Protein AF-0000000082408557 (afdb_homodimer)

Radius of gyration: 20.89 Å; Cα contacts (8 Å, |Δi|>4): 807; chains: 2; bounding box: 78×56×45 Å

Structure (mmCIF, N/CA/C/O backbone):
data_AF-0000000082408557-model_v1
#
loop_
_entity.id
_entity.type
_entity.pdbx_description
1 polymer 'Acyl-coenzyme A thioesterase THEM4'
#
loop_
_atom_site.group_PDB
_atom_site.id
_atom_site.type_symbol
_atom_site.label_atom_id
_atom_site.label_alt_id
_atom_site.label_comp_id
_atom_site.label_asym_id
_atom_site.label_entity_id
_atom_site.label_seq_id
_atom_site.pdbx_PDB_ins_code
_atom_site.Cartn_x
_atom_site.Cartn_y
_atom_site.Cartn_z
_atom_site.occupancy
_atom_site.B_iso_or_equiv
_atom_site.auth_seq_id
_atom_site.auth_comp_id
_atom_site.auth_asym_id
_atom_site.auth_atom_id
_atom_site.pdbx_PDB_model_num
ATOM 1 N N . MET A 1 1 ? -40.969 0.519 6.363 1 20.75 1 MET A N 1
ATOM 2 C CA . MET A 1 1 ? -39.719 1.273 6.543 1 20.75 1 MET A CA 1
ATOM 3 C C . MET A 1 1 ? -38.906 0.692 7.684 1 20.75 1 MET A C 1
ATOM 5 O O . MET A 1 1 ? -39.281 0.808 8.852 1 20.75 1 MET A O 1
ATOM 9 N N . LYS A 1 2 ? -38.312 -0.435 7.445 1 27.84 2 LYS A N 1
ATOM 10 C CA . LYS A 1 2 ? -37.656 -1.112 8.562 1 27.84 2 LYS A CA 1
ATOM 11 C C . LYS A 1 2 ? -36.656 -0.183 9.266 1 27.84 2 LYS A C 1
ATOM 13 O O . LYS A 1 2 ? -35.781 0.386 8.633 1 27.84 2 LYS A O 1
ATOM 18 N N . ARG A 1 3 ? -36.969 0.385 10.445 1 27.84 3 ARG A N 1
ATOM 19 C CA . ARG A 1 3 ? -36.156 1.243 11.281 1 27.84 3 ARG A CA 1
ATOM 20 C C . ARG A 1 3 ? -34.812 0.584 11.57 1 27.84 3 ARG A C 1
ATOM 22 O O . ARG A 1 3 ? -34.75 -0.577 11.984 1 27.84 3 ARG A O 1
ATOM 29 N N . ILE A 1 4 ? -33.75 0.963 10.812 1 31.61 4 ILE A N 1
ATOM 30 C CA . ILE A 1 4 ? -32.375 0.605 11.188 1 31.61 4 ILE A CA 1
ATOM 31 C C . ILE A 1 4 ? -32.188 0.798 12.688 1 31.61 4 ILE A C 1
ATOM 33 O O . ILE A 1 4 ? -32.469 1.874 13.227 1 31.61 4 ILE A O 1
ATOM 37 N N . PRO A 1 5 ? -32.219 -0.28 13.438 1 32.19 5 PRO A N 1
ATOM 38 C CA . PRO A 1 5 ? -32.156 -0.049 14.883 1 32.19 5 PRO A CA 1
ATOM 39 C C . PRO A 1 5 ? -31.109 0.976 15.281 1 32.19 5 PRO A C 1
ATOM 41 O O . PRO A 1 5 ? -30.062 1.089 14.617 1 32.19 5 PRO A O 1
ATOM 44 N N . ASP A 1 6 ? -31.344 2.053 16 1 33.75 6 ASP A N 1
ATOM 45 C CA . ASP A 1 6 ? -30.625 3.131 16.672 1 33.75 6 ASP A CA 1
ATOM 46 C C . ASP A 1 6 ? -29.312 2.629 17.25 1 33.75 6 ASP A C 1
ATOM 48 O O . ASP A 1 6 ? -28.344 3.395 17.391 1 33.75 6 ASP A O 1
ATOM 52 N N . GLU A 1 7 ? -29.188 1.371 17.797 1 32.62 7 GLU A N 1
ATOM 53 C CA . GLU A 1 7 ? -28.141 0.888 18.703 1 32.62 7 GLU A CA 1
ATOM 54 C C . GLU A 1 7 ? -26.859 0.568 17.938 1 32.62 7 GLU A C 1
ATOM 56 O O . GLU A 1 7 ? -25.812 0.323 18.547 1 32.62 7 GLU A O 1
ATOM 61 N N . VAL A 1 8 ? -26.828 0.125 16.844 1 32.78 8 VAL A N 1
ATOM 62 C CA . VAL A 1 8 ? -25.609 -0.073 16.078 1 32.78 8 VAL A CA 1
ATOM 63 C C . VAL A 1 8 ? -24.906 1.266 15.867 1 32.78 8 VAL A C 1
ATOM 65 O O . VAL A 1 8 ? -23.891 1.341 15.172 1 32.78 8 VAL A O 1
ATOM 68 N N . SER A 1 9 ? -25.438 2.436 16.016 1 36.81 9 SER A N 1
ATOM 69 C CA . SER A 1 9 ? -25.047 3.84 16.078 1 36.81 9 SER A CA 1
ATOM 70 C C . SER A 1 9 ? -24.016 4.074 17.172 1 36.81 9 SER A C 1
ATOM 72 O O . SER A 1 9 ? -24.016 5.121 17.828 1 36.81 9 SER A O 1
ATOM 74 N N . GLY A 1 10 ? -23.406 3.076 17.812 1 37.94 10 GLY A N 1
ATOM 75 C CA . GLY A 1 10 ? -22.594 3.066 19.016 1 37.94 10 GLY A CA 1
ATOM 76 C C . GLY A 1 10 ? -21.484 4.105 18.984 1 37.94 10 GLY A C 1
ATOM 77 O O . GLY A 1 10 ? -21.344 4.848 18.016 1 37.94 10 GLY A O 1
ATOM 78 N N . SER A 1 11 ? -20.391 3.949 20.141 1 45.91 11 SER A N 1
ATOM 79 C CA . SER A 1 11 ? -19.281 4.672 20.734 1 45.91 11 SER A CA 1
ATOM 80 C C . SER A 1 11 ? -18.266 5.094 19.672 1 45.91 11 SER A C 1
ATOM 82 O O . SER A 1 11 ? -17.391 5.914 19.938 1 45.91 11 SER A O 1
ATOM 84 N N . ALA A 1 12 ? -18.344 4.477 18.562 1 55.53 12 ALA A N 1
ATOM 85 C CA . ALA A 1 12 ? -17.344 4.828 17.547 1 55.53 12 ALA A CA 1
ATOM 86 C C . ALA A 1 12 ? -17.625 6.215 16.969 1 55.53 12 ALA A C 1
ATOM 88 O O . ALA A 1 12 ? -16.688 6.91 16.547 1 55.53 12 ALA A O 1
ATOM 89 N N . GLY A 1 13 ? -18.922 6.598 17.094 1 69.06 13 GLY A N 1
ATOM 90 C CA . GLY A 1 13 ? -19.312 7.875 16.531 1 69.06 13 GLY A CA 1
ATOM 91 C C . GLY A 1 13 ? -18.531 9.047 17.094 1 69.06 13 GLY A C 1
ATOM 92 O O . GLY A 1 13 ? -17.859 9.766 16.359 1 69.06 13 GLY A O 1
ATOM 93 N N . PRO A 1 14 ? -18.516 9.031 18.391 1 74.38 14 PRO A N 1
ATOM 94 C CA . PRO A 1 14 ? -17.766 10.148 18.969 1 74.38 14 PRO A CA 1
ATOM 95 C C . PRO A 1 14 ? -16.266 10.047 18.734 1 74.38 14 PRO A C 1
ATOM 97 O O . PRO A 1 14 ? -15.602 11.062 18.516 1 74.38 14 PRO A O 1
ATOM 100 N N . ALA A 1 15 ? -15.812 8.766 18.75 1 76.56 15 ALA A N 1
ATOM 101 C CA . ALA A 1 15 ? -14.375 8.578 18.516 1 76.56 15 ALA A CA 1
ATOM 102 C C . ALA A 1 15 ? -13.984 8.984 17.109 1 76.56 15 ALA A C 1
ATOM 104 O O . ALA A 1 15 ? -12.969 9.648 16.906 1 76.56 15 ALA A O 1
ATOM 105 N N . ILE A 1 16 ? -14.805 8.617 16.25 1 78.69 16 ILE A N 1
ATOM 106 C CA . ILE A 1 16 ? -14.539 8.938 14.859 1 78.69 16 ILE A CA 1
ATOM 107 C C . ILE A 1 16 ? -14.664 10.445 14.641 1 78.69 16 ILE A C 1
ATOM 109 O O . ILE A 1 16 ? -13.844 11.047 13.945 1 78.69 16 ILE A O 1
ATOM 113 N N . GLU A 1 17 ? -15.641 10.953 15.273 1 79.62 17 GLU A N 1
ATOM 114 C CA . GLU A 1 17 ? -15.852 12.391 15.148 1 79.62 17 GLU A CA 1
ATOM 115 C C . GLU A 1 17 ? -14.68 13.172 15.719 1 79.62 17 GLU A C 1
ATOM 117 O O . GLU A 1 17 ? -14.188 14.117 15.094 1 79.62 17 GLU A O 1
ATOM 122 N N . ASN A 1 18 ? -14.273 12.766 16.891 1 81.25 18 ASN A N 1
ATOM 123 C CA . ASN A 1 18 ? -13.141 13.438 17.516 1 81.25 18 ASN A CA 1
ATOM 124 C C . ASN A 1 18 ? -11.875 13.289 16.688 1 81.25 18 ASN A C 1
ATOM 126 O O . ASN A 1 18 ? -11.102 14.234 16.531 1 81.25 18 ASN A O 1
ATOM 130 N N . TRP A 1 19 ? -11.688 12.164 16.25 1 84.06 19 TRP A N 1
ATOM 131 C CA . TRP A 1 19 ? -10.547 11.898 15.375 1 84.06 19 TRP A CA 1
ATOM 132 C C . TRP A 1 19 ? -10.586 12.789 14.133 1 84.06 19 TRP A C 1
ATOM 134 O O . TRP A 1 19 ? -9.594 13.438 13.805 1 84.06 19 TRP A O 1
ATOM 144 N N . ALA A 1 20 ? -11.641 12.891 13.523 1 78.25 20 ALA A N 1
ATOM 145 C CA . ALA A 1 20 ? -11.805 13.672 12.297 1 78.25 20 ALA A CA 1
ATOM 146 C C . ALA A 1 20 ? -11.547 15.148 12.562 1 78.25 20 ALA A C 1
ATOM 148 O O . ALA A 1 20 ? -10.93 15.836 11.734 1 78.25 20 ALA A O 1
ATOM 149 N N . ARG A 1 21 ? -11.906 15.609 13.656 1 78.31 21 ARG A N 1
ATOM 150 C CA . ARG A 1 21 ? -11.789 17.031 13.984 1 78.31 21 ARG A CA 1
ATOM 151 C C . ARG A 1 21 ? -10.352 17.391 14.336 1 78.31 21 ARG A C 1
ATOM 153 O O . ARG A 1 21 ? -9.977 18.562 14.305 1 78.31 21 ARG A O 1
ATOM 160 N N . SER A 1 22 ? -9.609 16.359 14.688 1 78.31 22 SER A N 1
ATOM 161 C CA . SER A 1 22 ? -8.234 16.609 15.109 1 78.31 22 SER A CA 1
ATOM 162 C C . SER A 1 22 ? -7.398 17.188 13.969 1 78.31 22 SER A C 1
ATOM 164 O O . SER A 1 22 ? -6.352 17.797 14.195 1 78.31 22 SER A O 1
ATOM 166 N N . PHE A 1 23 ? -7.836 17.047 12.797 1 75 23 PHE A N 1
ATOM 167 C CA . PHE A 1 23 ? -7.062 17.484 11.641 1 75 23 PHE A CA 1
ATOM 168 C C . PHE A 1 23 ? -7.133 19 11.5 1 75 23 PHE A C 1
ATOM 170 O O . PHE A 1 23 ? -6.312 19.609 10.805 1 75 23 PHE A O 1
ATOM 177 N N . TRP A 1 24 ? -7.977 19.688 12.086 1 73.38 24 TRP A N 1
ATOM 178 C CA . TRP A 1 24 ? -8.156 21.141 11.992 1 73.38 24 TRP A CA 1
ATOM 179 C C . TRP A 1 24 ? -7.297 21.859 13.023 1 73.38 24 TRP A C 1
ATOM 181 O O . TRP A 1 24 ? -7.008 23.047 12.883 1 73.38 24 TRP A O 1
ATOM 191 N N . SER A 1 25 ? -6.887 21.172 13.969 1 64.88 25 SER A N 1
ATOM 192 C CA . SER A 1 25 ? -6.434 21.906 15.141 1 64.88 25 SER A CA 1
ATOM 193 C C . SER A 1 25 ? -4.914 21.906 15.242 1 64.88 25 SER A C 1
ATOM 195 O O . SER A 1 25 ? -4.355 22.203 16.297 1 64.88 25 SER A O 1
ATOM 197 N N . THR A 1 26 ? -4.203 21.672 14.109 1 63.31 26 THR A N 1
ATOM 198 C CA . THR A 1 26 ? -2.783 21.594 14.445 1 63.31 26 THR A CA 1
ATOM 199 C C . THR A 1 26 ? -2.129 22.969 14.359 1 63.31 26 THR A C 1
ATOM 201 O O . THR A 1 26 ? -1.944 23.516 13.266 1 63.31 26 THR A O 1
ATOM 204 N N . THR A 1 27 ? -2.25 23.859 15.312 1 65.38 27 THR A N 1
ATOM 205 C CA . THR A 1 27 ? -1.65 25.188 15.383 1 65.38 27 THR A CA 1
ATOM 206 C C . THR A 1 27 ? -0.314 25.141 16.125 1 65.38 27 THR A C 1
ATOM 208 O O . THR A 1 27 ? 0.189 26.172 16.578 1 65.38 27 THR A O 1
ATOM 211 N N . SER A 1 28 ? 0.302 24.031 16.016 1 66.38 28 SER A N 1
ATOM 212 C CA . SER A 1 28 ? 1.534 23.984 16.797 1 66.38 28 SER A CA 1
ATOM 213 C C . SER A 1 28 ? 2.688 24.656 16.047 1 66.38 28 SER A C 1
ATOM 215 O O . SER A 1 28 ? 2.754 24.594 14.828 1 66.38 28 SER A O 1
ATOM 217 N N . GLU A 1 29 ? 3.555 25.391 16.734 1 78 29 GLU A N 1
ATOM 218 C CA . GLU A 1 29 ? 4.785 25.969 16.203 1 78 29 GLU A CA 1
ATOM 219 C C . GLU A 1 29 ? 5.797 24.891 15.836 1 78 29 GLU A C 1
ATOM 221 O O . GLU A 1 29 ? 6.707 25.141 15.039 1 78 29 GLU A O 1
ATOM 226 N N . SER A 1 30 ? 5.637 23.781 16.359 1 86.38 30 SER A N 1
ATOM 227 C CA . SER A 1 30 ? 6.543 22.672 16.062 1 86.38 30 SER A CA 1
ATOM 228 C C . SER A 1 30 ? 6.312 22.141 14.648 1 86.38 30 SER A C 1
ATOM 230 O O . SER A 1 30 ? 5.168 22.016 14.211 1 86.38 30 SER A O 1
ATOM 232 N N . PRO A 1 31 ? 7.441 21.953 13.977 1 92.38 31 PRO A N 1
ATOM 233 C CA . PRO A 1 31 ? 7.258 21.328 12.664 1 92.38 31 PRO A CA 1
ATOM 234 C C . PRO A 1 31 ? 6.746 19.891 12.75 1 92.38 31 PRO A C 1
ATOM 236 O O . PRO A 1 31 ? 6.258 19.344 11.758 1 92.38 31 PRO A O 1
ATOM 239 N N . ASP A 1 32 ? 6.879 19.312 13.922 1 94.62 32 ASP A N 1
ATOM 240 C CA . ASP A 1 32 ? 6.441 17.938 14.102 1 94.62 32 ASP A CA 1
ATOM 241 C C . ASP A 1 32 ? 4.918 17.828 14.055 1 94.62 32 ASP A C 1
ATOM 243 O O . ASP A 1 32 ? 4.219 18.594 14.727 1 94.62 32 ASP A O 1
ATOM 247 N N . LEU A 1 33 ? 4.5 16.938 13.273 1 95.12 33 LEU A N 1
ATOM 248 C CA . LEU A 1 33 ? 3.062 16.703 13.18 1 95.12 33 LEU A CA 1
ATOM 249 C C . LEU A 1 33 ? 2.658 15.484 14 1 95.12 33 LEU A C 1
ATOM 251 O O . LEU A 1 33 ? 3.404 14.508 14.078 1 95.12 33 LEU A O 1
ATOM 255 N N . PRO A 1 34 ? 1.51 15.492 14.609 1 93.75 34 PRO A N 1
ATOM 256 C CA . PRO A 1 34 ? 1.074 14.344 15.414 1 93.75 34 PRO A CA 1
ATOM 257 C C . PRO A 1 34 ? 0.66 13.148 14.555 1 93.75 34 PRO A C 1
ATOM 259 O O . PRO A 1 34 ? 0.261 13.32 13.398 1 93.75 34 PRO A O 1
ATOM 262 N N . PRO A 1 35 ? 0.749 11.914 15.18 1 95.75 35 PRO A N 1
ATOM 263 C CA . PRO A 1 35 ? 0.219 10.766 14.453 1 95.75 35 PRO A CA 1
ATOM 264 C C . PRO A 1 35 ? -1.284 10.867 14.195 1 95.75 35 PRO A C 1
ATOM 266 O O . PRO A 1 35 ? -1.991 11.562 14.93 1 95.75 35 PRO A O 1
ATOM 269 N N . HIS A 1 36 ? -1.727 10.188 13.133 1 94.62 36 HIS A N 1
ATOM 270 C CA . HIS A 1 36 ? -3.15 10.188 12.812 1 94.62 36 HIS A CA 1
ATOM 271 C C . HIS A 1 36 ? -3.957 9.516 13.922 1 94.62 36 HIS A C 1
ATOM 273 O O . HIS A 1 36 ? -5.078 9.93 14.219 1 94.62 36 HIS A O 1
ATOM 279 N N . HIS A 1 37 ? -3.502 8.469 14.406 1 91.75 37 HIS A N 1
ATOM 280 C CA . HIS A 1 37 ? -4.062 7.621 15.445 1 91.75 37 HIS A CA 1
ATOM 281 C C . HIS A 1 37 ? -2.967 6.832 16.156 1 91.75 37 HIS A C 1
ATOM 283 O O . HIS A 1 37 ? -1.961 6.465 15.547 1 91.75 37 HIS A O 1
ATOM 289 N N . PRO A 1 38 ? -3.152 6.598 17.484 1 94.06 38 PRO A N 1
ATOM 290 C CA . PRO A 1 38 ? -2.104 5.859 18.188 1 94.06 38 PRO A CA 1
ATOM 291 C C . PRO A 1 38 ? -1.841 4.484 17.594 1 94.06 38 PRO A C 1
ATOM 293 O O . PRO A 1 38 ? -0.719 3.977 17.656 1 94.06 38 PRO A O 1
ATOM 296 N N . ASP A 1 39 ? -2.84 3.936 16.969 1 96.12 39 ASP A N 1
ATOM 297 C CA . ASP A 1 39 ? -2.711 2.574 16.453 1 96.12 39 ASP A CA 1
ATOM 298 C C . ASP A 1 39 ? -2.633 2.562 14.93 1 96.12 39 ASP A C 1
ATOM 300 O O . ASP A 1 39 ? -2.779 1.512 14.297 1 96.12 39 ASP A O 1
ATOM 304 N N . CYS A 1 40 ? -2.398 3.686 14.359 1 97.62 40 CYS A N 1
ATOM 305 C CA . CYS A 1 40 ? -2.318 3.777 12.906 1 97.62 40 CYS A CA 1
ATOM 306 C C . CYS A 1 40 ? -1.197 2.898 12.367 1 97.62 40 CYS A C 1
ATOM 308 O O . CYS A 1 40 ? -0.084 2.91 12.891 1 97.62 40 CYS A O 1
ATOM 310 N N . LEU A 1 41 ? -1.462 2.193 11.32 1 98.62 41 LEU A N 1
ATOM 311 C CA . LEU A 1 41 ? -0.489 1.314 10.688 1 98.62 41 LEU A CA 1
ATOM 312 C C . LEU A 1 41 ? 0.714 2.107 10.188 1 98.62 41 LEU A C 1
ATOM 314 O O . LEU A 1 41 ? 1.851 1.635 10.266 1 98.62 41 LEU A O 1
ATOM 318 N N . GLY A 1 42 ? 0.523 3.246 9.641 1 98.69 42 GLY A N 1
ATOM 319 C CA . GLY A 1 42 ? 1.588 4.047 9.055 1 98.69 42 GLY A CA 1
ATOM 320 C C . GLY A 1 42 ? 2.416 4.781 10.094 1 98.69 42 GLY A C 1
ATOM 321 O O . GLY A 1 42 ? 3.646 4.727 10.07 1 98.69 42 GLY A O 1
ATOM 322 N N . CYS A 1 43 ? 1.73 5.383 11.086 1 98.38 43 CYS A N 1
ATOM 323 C CA . CYS A 1 43 ? 2.451 6.344 11.914 1 98.38 43 CYS A CA 1
ATOM 324 C C . CYS A 1 43 ? 2.193 6.086 13.398 1 98.38 43 CYS A C 1
ATOM 326 O O . CYS A 1 43 ? 2.779 6.75 14.258 1 98.38 43 CYS A O 1
ATOM 328 N N . GLY A 1 44 ? 1.371 5.148 13.758 1 97.75 44 GLY A N 1
ATOM 329 C CA . GLY A 1 44 ? 0.967 4.98 15.141 1 97.75 44 GLY A CA 1
ATOM 330 C C . GLY A 1 44 ? 2.072 4.434 16.031 1 97.75 44 GLY A C 1
ATOM 331 O O . GLY A 1 44 ? 2.541 3.312 15.82 1 97.75 44 GLY A O 1
ATOM 332 N N . PRO A 1 45 ? 2.391 5.219 17.031 1 97.06 45 PRO A N 1
ATOM 333 C CA . PRO A 1 45 ? 3.477 4.762 17.906 1 97.06 45 PRO A CA 1
ATOM 334 C C . PRO A 1 45 ? 3.084 3.553 18.75 1 97.06 45 PRO A C 1
ATOM 336 O O . PRO A 1 45 ? 3.955 2.848 19.266 1 97.06 45 PRO A O 1
ATOM 339 N N . GLU A 1 46 ? 1.827 3.26 18.875 1 97 46 GLU A N 1
ATOM 340 C CA . GLU A 1 46 ? 1.376 2.156 19.719 1 97 46 GLU A CA 1
ATOM 341 C C . GLU A 1 46 ? 1.077 0.912 18.891 1 97 46 GLU A C 1
ATOM 343 O O . GLU A 1 46 ? 0.612 -0.098 19.422 1 97 46 GLU A O 1
ATOM 348 N N . ASN A 1 47 ? 1.266 0.958 17.609 1 97.81 47 ASN A N 1
ATOM 349 C CA . ASN A 1 47 ? 1.118 -0.198 16.719 1 97.81 47 ASN A CA 1
ATOM 350 C C . ASN A 1 47 ? 2.463 -0.859 16.438 1 97.81 47 ASN A C 1
ATOM 352 O O . ASN A 1 47 ? 3.219 -0.395 15.586 1 97.81 47 ASN A O 1
ATOM 356 N N . PRO A 1 48 ? 2.801 -1.891 17.094 1 97.19 48 PRO A N 1
ATOM 357 C CA . PRO A 1 48 ? 4.117 -2.504 16.891 1 97.19 48 PRO A CA 1
ATOM 358 C C . PRO A 1 48 ? 4.254 -3.174 15.523 1 97.19 48 PRO A C 1
ATOM 360 O O . PRO A 1 48 ? 5.359 -3.561 15.133 1 97.19 48 PRO A O 1
ATOM 363 N N . HIS A 1 49 ? 3.213 -3.244 14.797 1 96.94 49 HIS A N 1
ATOM 364 C CA . HIS A 1 49 ? 3.227 -3.91 13.5 1 96.94 49 HIS A CA 1
ATOM 365 C C . HIS A 1 49 ? 3.414 -2.904 12.367 1 96.94 49 HIS A C 1
ATOM 367 O O . HIS A 1 49 ? 3.57 -3.293 11.211 1 96.94 49 HIS A O 1
ATOM 373 N N . GLY A 1 50 ? 3.307 -1.619 12.719 1 98.06 50 GLY A N 1
ATOM 374 C CA . GLY A 1 50 ? 3.297 -0.578 11.703 1 98.06 50 GLY A CA 1
ATOM 375 C C . GLY A 1 50 ? 4.664 0.024 11.453 1 98.06 50 GLY A C 1
ATOM 376 O O . GLY A 1 50 ? 5.684 -0.657 11.594 1 98.06 50 GLY A O 1
ATOM 377 N N . HIS A 1 51 ? 4.664 1.22 10.938 1 98.62 51 HIS A N 1
ATOM 378 C CA . HIS A 1 51 ? 5.887 1.85 10.453 1 98.62 51 HIS A CA 1
ATOM 379 C C . HIS A 1 51 ? 6.355 2.945 11.406 1 98.62 51 HIS A C 1
ATOM 381 O O . HIS A 1 51 ? 7.504 3.387 11.336 1 98.62 51 HIS A O 1
ATOM 387 N N . ALA A 1 52 ? 5.477 3.43 12.281 1 98 52 ALA A N 1
ATOM 388 C CA . ALA A 1 52 ? 5.777 4.5 13.227 1 98 52 ALA A CA 1
ATOM 389 C C . ALA A 1 52 ? 6.414 5.695 12.523 1 98 52 ALA A C 1
ATOM 391 O O . ALA A 1 52 ? 7.414 6.242 12.992 1 98 52 ALA A O 1
ATOM 392 N N . LEU A 1 53 ? 5.871 6.055 11.398 1 98.44 53 LEU A N 1
ATOM 393 C CA . LEU A 1 53 ? 6.367 7.184 10.617 1 98.44 53 LEU A CA 1
ATOM 394 C C . LEU A 1 53 ? 6.305 8.477 11.43 1 98.44 53 LEU A C 1
ATOM 396 O O . LEU A 1 53 ? 5.293 8.766 12.07 1 98.44 53 LEU A O 1
ATOM 400 N N . SER A 1 54 ? 7.395 9.164 11.484 1 98.25 54 SER A N 1
ATOM 401 C CA . SER A 1 54 ? 7.461 10.508 12.039 1 98.25 54 SER A CA 1
ATOM 402 C C . SER A 1 54 ? 7.551 11.562 10.945 1 98.25 54 SER A C 1
ATOM 404 O O . SER A 1 54 ? 8.422 11.492 10.078 1 98.25 54 SER A O 1
ATOM 406 N N . VAL A 1 55 ? 6.66 12.539 11.039 1 98 55 VAL A N 1
ATOM 407 C CA . VAL A 1 55 ? 6.52 13.445 9.898 1 98 55 VAL A CA 1
ATOM 408 C C . VAL A 1 55 ? 6.633 14.891 10.375 1 98 55 VAL A C 1
ATOM 410 O O . VAL A 1 55 ? 6.121 15.242 11.445 1 98 55 VAL A O 1
ATOM 413 N N . GLN A 1 56 ? 7.301 15.664 9.555 1 97.69 56 GLN A N 1
ATOM 414 C CA . GLN A 1 56 ? 7.449 17.094 9.82 1 97.69 56 GLN A CA 1
ATOM 415 C C . GLN A 1 56 ? 6.93 17.922 8.648 1 97.69 56 GLN A C 1
ATOM 417 O O . GLN A 1 56 ? 6.949 17.469 7.5 1 97.69 56 GLN A O 1
ATOM 422 N N . ARG A 1 57 ? 6.52 19.094 9 1 96 57 ARG A N 1
ATOM 423 C CA . ARG A 1 57 ? 6.258 20.094 7.965 1 96 57 ARG A CA 1
ATOM 424 C C . ARG A 1 57 ? 7.559 20.578 7.332 1 96 57 ARG A C 1
ATOM 426 O O . ARG A 1 57 ? 8.578 20.703 8.016 1 96 57 ARG A O 1
ATOM 433 N N . ASP A 1 58 ? 7.473 20.75 6.07 1 92.25 58 ASP A N 1
ATOM 434 C CA . ASP A 1 58 ? 8.594 21.406 5.418 1 92.25 58 ASP A CA 1
ATOM 435 C C . ASP A 1 58 ? 8.109 22.516 4.488 1 92.25 58 ASP A C 1
ATOM 437 O O . ASP A 1 58 ? 6.922 22.859 4.484 1 92.25 58 ASP A O 1
ATOM 441 N N . GLU A 1 59 ? 9.039 23.188 3.867 1 90.75 59 GLU A N 1
ATOM 442 C CA . GLU A 1 59 ? 8.719 24.359 3.076 1 90.75 59 GLU A CA 1
ATOM 443 C C . GLU A 1 59 ? 7.668 24.047 2.012 1 90.75 59 GLU A C 1
ATOM 445 O O . GLU A 1 59 ? 6.828 24.891 1.692 1 90.75 59 GLU A O 1
ATOM 450 N N . ASN A 1 60 ? 7.551 22.828 1.556 1 93.06 60 ASN A N 1
ATOM 451 C CA . ASN A 1 60 ? 6.711 22.5 0.411 1 93.06 60 ASN A CA 1
ATOM 452 C C . ASN A 1 60 ? 5.562 21.578 0.807 1 93.06 60 ASN A C 1
ATOM 454 O O . ASN A 1 60 ? 4.676 21.312 -0.002 1 93.06 60 ASN A O 1
ATOM 458 N N . GLY A 1 61 ? 5.578 21.156 1.986 1 97 61 GLY A N 1
ATOM 459 C CA . GLY A 1 61 ? 4.59 20.188 2.432 1 97 61 GLY A CA 1
ATOM 460 C C . GLY A 1 61 ? 5.008 19.453 3.691 1 97 61 GLY A C 1
ATOM 461 O O . GLY A 1 61 ? 5.043 20.031 4.777 1 97 61 GLY A O 1
ATOM 462 N N . VAL A 1 62 ? 5.293 18.141 3.449 1 98.25 62 VAL A N 1
ATOM 463 C CA . VAL A 1 62 ? 5.715 17.359 4.613 1 98.25 62 VAL A CA 1
ATOM 464 C C . VAL A 1 62 ? 6.867 16.438 4.23 1 98.25 62 VAL A C 1
ATOM 466 O O . VAL A 1 62 ? 7.047 16.109 3.055 1 98.25 62 VAL A O 1
ATOM 469 N N . VAL A 1 63 ? 7.645 16.047 5.23 1 98.62 63 VAL A N 1
ATOM 470 C CA . VAL A 1 63 ? 8.828 15.219 5.027 1 98.62 63 VAL A CA 1
ATOM 471 C C . VAL A 1 63 ? 8.922 14.18 6.141 1 98.62 63 VAL A C 1
ATOM 473 O O . VAL A 1 63 ? 8.523 14.445 7.277 1 98.62 63 VAL A O 1
ATOM 476 N N . ALA A 1 64 ? 9.453 13.062 5.805 1 98.69 64 ALA A N 1
ATOM 477 C CA . ALA A 1 64 ? 9.727 12 6.762 1 98.69 64 ALA A CA 1
ATOM 478 C C . ALA A 1 64 ? 10.992 11.234 6.379 1 98.69 64 ALA A C 1
ATOM 480 O O . ALA A 1 64 ? 11.422 11.266 5.223 1 98.69 64 ALA A O 1
ATOM 481 N N . HIS A 1 65 ? 11.57 10.594 7.34 1 98.56 65 HIS A N 1
ATOM 482 C CA . HIS A 1 65 ? 12.664 9.641 7.176 1 98.56 65 HIS A CA 1
ATOM 483 C C . HIS A 1 65 ? 12.258 8.25 7.668 1 98.56 65 HIS A C 1
ATOM 485 O O . HIS A 1 65 ? 11.625 8.117 8.719 1 98.56 65 HIS A O 1
ATOM 491 N N . HIS A 1 66 ? 12.625 7.309 6.863 1 98.62 66 HIS A N 1
ATOM 492 C CA . HIS A 1 66 ? 12.125 5.992 7.234 1 98.62 66 HIS A CA 1
ATOM 493 C C . HIS A 1 66 ? 13.109 4.895 6.844 1 98.62 66 HIS A C 1
ATOM 495 O O . HIS A 1 66 ? 13.805 5.012 5.836 1 98.62 66 HIS A O 1
ATOM 501 N N . VAL A 1 67 ? 13.195 3.859 7.664 1 98.56 67 VAL A N 1
ATOM 502 C CA . VAL A 1 67 ? 13.938 2.629 7.41 1 98.56 67 VAL A CA 1
ATOM 503 C C . VAL A 1 67 ? 12.992 1.431 7.5 1 98.56 67 VAL A C 1
ATOM 505 O O . VAL A 1 67 ? 12.406 1.173 8.555 1 98.56 67 VAL A O 1
ATOM 508 N N . PHE A 1 68 ? 12.828 0.82 6.355 1 98.56 68 PHE A N 1
ATOM 509 C CA . PHE A 1 68 ? 12.094 -0.438 6.391 1 98.56 68 PHE A CA 1
ATOM 510 C C . PHE A 1 68 ? 12.914 -1.523 7.082 1 98.56 68 PHE A C 1
ATOM 512 O O . PHE A 1 68 ? 14.141 -1.558 6.957 1 98.56 68 PHE A O 1
ATOM 519 N N . ASP A 1 69 ? 12.164 -2.43 7.758 1 98.12 69 ASP A N 1
ATOM 520 C CA . ASP A 1 69 ? 12.875 -3.498 8.453 1 98.12 69 ASP A CA 1
ATOM 521 C C . ASP A 1 69 ? 12.242 -4.855 8.164 1 98.12 69 ASP A C 1
ATOM 523 O O . ASP A 1 69 ? 11.5 -5.008 7.195 1 98.12 69 ASP A O 1
ATOM 527 N N . GLN A 1 70 ? 12.562 -5.844 8.961 1 96.69 70 GLN A N 1
ATOM 528 C CA . GLN A 1 70 ? 12.203 -7.23 8.672 1 96.69 70 GLN A CA 1
ATOM 529 C C . GLN A 1 70 ? 10.695 -7.434 8.742 1 96.69 70 GLN A C 1
ATOM 531 O O . GLN A 1 70 ? 10.172 -8.445 8.258 1 96.69 70 GLN A O 1
ATOM 536 N N . ARG A 1 71 ? 9.984 -6.516 9.352 1 97.38 71 ARG A N 1
ATOM 537 C CA . ARG A 1 71 ? 8.531 -6.598 9.367 1 97.38 71 ARG A CA 1
ATOM 538 C C . ARG A 1 71 ? 7.953 -6.398 7.969 1 97.38 71 ARG A C 1
ATOM 540 O O . ARG A 1 71 ? 6.805 -6.758 7.707 1 97.38 71 ARG A O 1
ATOM 547 N N . HIS A 1 72 ? 8.758 -5.785 7.07 1 98.25 72 HIS A N 1
ATOM 548 C CA . HIS A 1 72 ? 8.234 -5.234 5.824 1 98.25 72 HIS A CA 1
ATOM 549 C C . HIS A 1 72 ? 8.75 -6.008 4.617 1 98.25 72 HIS A C 1
ATOM 551 O O . HIS A 1 72 ? 8.781 -5.477 3.504 1 98.25 72 HIS A O 1
ATOM 557 N N . VAL A 1 73 ? 9.109 -7.273 4.754 1 96.19 73 VAL A N 1
ATOM 558 C CA . VAL A 1 73 ? 9.805 -8.07 3.75 1 96.19 73 VAL A CA 1
ATOM 559 C C . VAL A 1 73 ? 8.867 -8.383 2.592 1 96.19 73 VAL A C 1
ATOM 561 O O . VAL A 1 73 ? 7.723 -8.789 2.807 1 96.19 73 VAL A O 1
ATOM 564 N N . GLY A 1 74 ? 9.297 -8.109 1.377 1 94.44 74 GLY A N 1
ATOM 565 C CA . GLY A 1 74 ? 8.664 -8.602 0.164 1 94.44 74 GLY A CA 1
ATOM 566 C C . GLY A 1 74 ? 9.438 -9.727 -0.501 1 94.44 74 GLY A C 1
ATOM 567 O O . GLY A 1 74 ? 8.875 -10.781 -0.801 1 94.44 74 GLY A O 1
ATOM 568 N N . ALA A 1 75 ? 10.703 -9.523 -0.701 1 90.06 75 ALA A N 1
ATOM 569 C CA . ALA A 1 75 ? 11.734 -10.453 -1.148 1 90.06 75 ALA A CA 1
ATOM 570 C C . ALA A 1 75 ? 12.977 -10.359 -0.273 1 90.06 75 ALA A C 1
ATOM 572 O O . ALA A 1 75 ? 13.102 -9.445 0.543 1 90.06 75 ALA A O 1
ATOM 573 N N . PRO A 1 76 ? 13.812 -11.336 -0.402 1 86.75 76 PRO A N 1
ATOM 574 C CA . PRO A 1 76 ? 15.008 -11.25 0.439 1 86.75 76 PRO A CA 1
ATOM 575 C C . PRO A 1 76 ? 15.742 -9.922 0.281 1 86.75 76 PRO A C 1
ATOM 577 O O . PRO A 1 76 ? 16.188 -9.578 -0.818 1 86.75 76 PRO A O 1
ATOM 580 N N . GLY A 1 77 ? 15.75 -9.164 1.361 1 91.12 77 GLY A N 1
ATOM 581 C CA . GLY A 1 77 ? 16.5 -7.918 1.402 1 91.12 77 GLY A CA 1
ATOM 582 C C . GLY A 1 77 ? 15.719 -6.734 0.852 1 91.12 77 GLY A C 1
ATOM 583 O O . GLY A 1 77 ? 16.203 -5.602 0.879 1 91.12 77 GLY A O 1
ATOM 584 N N . ILE A 1 78 ? 14.562 -6.977 0.367 1 95.69 78 ILE A N 1
ATOM 585 C CA . ILE A 1 78 ? 13.797 -5.949 -0.328 1 95.69 78 ILE A CA 1
ATOM 586 C C . ILE A 1 78 ? 12.469 -5.723 0.388 1 95.69 78 ILE A C 1
ATOM 588 O O . ILE A 1 78 ? 11.805 -6.68 0.793 1 95.69 78 ILE A O 1
ATOM 592 N N . ALA A 1 79 ? 12.125 -4.465 0.56 1 98.19 79 ALA A N 1
ATOM 593 C CA . ALA A 1 79 ? 10.844 -4.117 1.164 1 98.19 79 ALA A CA 1
ATOM 594 C C . ALA A 1 79 ? 9.688 -4.48 0.239 1 98.19 79 ALA A C 1
ATOM 596 O O . ALA A 1 79 ? 9.789 -4.328 -0.981 1 98.19 79 ALA A O 1
ATOM 597 N N . HIS A 1 80 ? 8.625 -4.953 0.817 1 98.69 80 HIS A N 1
ATOM 598 C CA . HIS A 1 80 ? 7.41 -5.234 0.064 1 98.69 80 HIS A CA 1
ATOM 599 C C . HIS A 1 80 ? 6.848 -3.965 -0.57 1 98.69 80 HIS A C 1
ATOM 601 O O . HIS A 1 80 ? 6.805 -2.912 0.07 1 98.69 80 HIS A O 1
ATOM 607 N N . GLY A 1 81 ? 6.398 -4.023 -1.794 1 98.69 81 GLY A N 1
ATOM 608 C CA . GLY A 1 81 ? 5.789 -2.869 -2.438 1 98.69 81 GLY A CA 1
ATOM 609 C C . GLY A 1 81 ? 4.633 -2.285 -1.647 1 98.69 81 GLY A C 1
ATOM 610 O O . GLY A 1 81 ? 4.395 -1.076 -1.689 1 98.69 81 GLY A O 1
ATOM 611 N N . GLY A 1 82 ? 3.883 -3.115 -1.01 1 98.81 82 GLY A N 1
ATOM 612 C CA . GLY A 1 82 ? 2.793 -2.678 -0.154 1 98.81 82 GLY A CA 1
ATOM 613 C C . GLY A 1 82 ? 3.258 -1.86 1.035 1 98.81 82 GLY A C 1
ATOM 614 O O . GLY A 1 82 ? 2.543 -0.973 1.505 1 98.81 82 GLY A O 1
ATOM 615 N N . ALA A 1 83 ? 4.402 -2.186 1.593 1 98.88 83 ALA A N 1
ATOM 616 C CA . ALA A 1 83 ? 4.969 -1.378 2.668 1 98.88 83 ALA A CA 1
ATOM 617 C C . ALA A 1 83 ? 5.32 0.022 2.176 1 98.88 83 ALA A C 1
ATOM 619 O O . ALA A 1 83 ? 5.062 1.013 2.863 1 98.88 83 ALA A O 1
ATOM 620 N N . VAL A 1 84 ? 5.898 0.074 0.997 1 98.94 84 VAL A N 1
ATOM 621 C CA . VAL A 1 84 ? 6.219 1.351 0.369 1 98.94 84 VAL A CA 1
ATOM 622 C C . VAL A 1 84 ? 4.941 2.158 0.157 1 98.94 84 VAL A C 1
ATOM 624 O O . VAL A 1 84 ? 4.891 3.348 0.482 1 98.94 84 VAL A O 1
ATOM 627 N N . ALA A 1 85 ? 3.916 1.496 -0.354 1 98.94 85 ALA A N 1
ATOM 628 C CA . ALA A 1 85 ? 2.625 2.15 -0.55 1 98.94 85 ALA A CA 1
ATOM 629 C C . ALA A 1 85 ? 2.0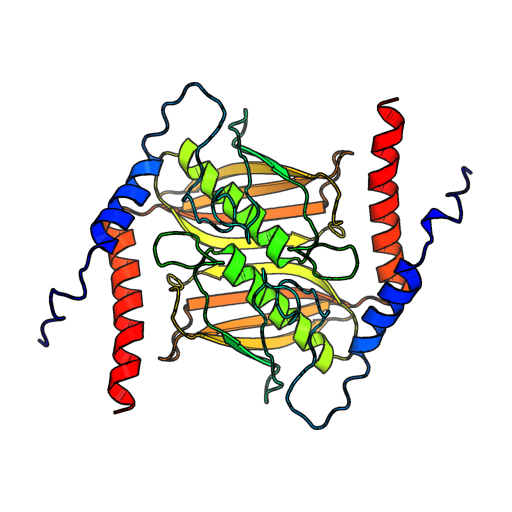72 2.68 0.771 1 98.94 85 ALA A C 1
ATOM 631 O O . ALA A 1 85 ? 1.501 3.771 0.818 1 98.94 85 ALA A O 1
ATOM 632 N N . THR A 1 86 ? 2.246 1.905 1.799 1 98.88 86 THR A N 1
ATOM 633 C CA . THR A 1 86 ? 1.711 2.27 3.105 1 98.88 86 THR A CA 1
ATOM 634 C C . THR A 1 86 ? 2.324 3.58 3.596 1 98.88 86 THR A C 1
ATOM 636 O O . THR A 1 86 ? 1.604 4.496 3.998 1 98.88 86 THR A O 1
ATOM 639 N N . VAL A 1 87 ? 3.631 3.715 3.543 1 98.88 87 VAL A N 1
ATOM 640 C CA . VAL A 1 87 ? 4.266 4.891 4.129 1 98.88 87 VAL A CA 1
ATOM 641 C C . VAL A 1 87 ? 3.996 6.113 3.254 1 98.88 87 VAL A C 1
ATOM 643 O O . VAL A 1 87 ? 3.83 7.223 3.762 1 98.88 87 VAL A O 1
ATOM 646 N N . LEU A 1 88 ? 3.92 5.906 1.938 1 98.94 88 LEU A N 1
ATOM 647 C CA . LEU A 1 88 ? 3.623 7.035 1.063 1 98.94 88 LEU A CA 1
ATOM 648 C C . LEU A 1 88 ? 2.172 7.477 1.22 1 98.94 88 LEU A C 1
ATOM 650 O O . LEU A 1 88 ? 1.882 8.672 1.228 1 98.94 88 LEU A O 1
ATOM 654 N N . ASP A 1 89 ? 1.266 6.527 1.322 1 98.94 89 ASP A N 1
ATOM 655 C CA . ASP A 1 89 ? -0.133 6.852 1.591 1 98.94 89 ASP A CA 1
ATOM 656 C C . ASP A 1 89 ? -0.281 7.582 2.924 1 98.94 89 ASP A C 1
ATOM 658 O O . ASP A 1 89 ? -1.01 8.57 3.018 1 98.94 89 ASP A O 1
ATOM 662 N N . ASP A 1 90 ? 0.393 7.102 3.908 1 98.81 90 ASP A N 1
ATOM 663 C CA . ASP A 1 90 ? 0.35 7.734 5.223 1 98.81 90 ASP A CA 1
ATOM 664 C C . ASP A 1 90 ? 0.88 9.164 5.16 1 98.81 90 ASP A C 1
ATOM 666 O O . ASP A 1 90 ? 0.308 10.07 5.766 1 98.81 90 ASP A O 1
ATOM 670 N N . LEU A 1 91 ? 1.959 9.344 4.473 1 98.81 91 LEU A N 1
ATOM 671 C CA . LEU A 1 91 ? 2.555 10.656 4.277 1 98.81 91 LEU A CA 1
ATOM 672 C C . LEU A 1 91 ? 1.551 11.617 3.648 1 98.81 91 LEU A C 1
ATOM 674 O O . LEU A 1 91 ? 1.431 12.766 4.082 1 98.81 91 LEU A O 1
ATOM 678 N N . PHE A 1 92 ? 0.85 11.125 2.635 1 98.75 92 PHE A N 1
ATOM 679 C CA . PHE A 1 92 ? -0.195 11.938 2.023 1 98.75 92 PHE A CA 1
ATOM 680 C C . PHE A 1 92 ? -1.218 12.375 3.064 1 98.75 92 PHE A C 1
ATOM 682 O O . PHE A 1 92 ? -1.69 13.516 3.037 1 98.75 92 PHE A O 1
ATOM 689 N N . GLY A 1 93 ? -1.559 11.477 3.961 1 97.75 93 GLY A N 1
ATOM 690 C CA . GLY A 1 93 ? -2.488 11.82 5.023 1 97.75 93 GLY A CA 1
ATOM 691 C C . GLY A 1 93 ? -2.029 13 5.859 1 97.75 93 GLY A C 1
ATOM 692 O O . GLY A 1 93 ? -2.848 13.805 6.305 1 97.75 93 GLY A O 1
ATOM 693 N N . PHE A 1 94 ? -0.769 13.148 6.039 1 97.5 94 PHE A N 1
ATOM 694 C CA . PHE A 1 94 ? -0.23 14.211 6.879 1 97.5 94 PHE A CA 1
ATOM 695 C C . PHE A 1 94 ? -0.399 15.57 6.211 1 97.5 94 PHE A C 1
ATOM 697 O O . PHE A 1 94 ? -0.4 16.609 6.883 1 97.5 94 PHE A O 1
ATOM 704 N N . LEU A 1 95 ? -0.486 15.578 4.91 1 96.94 95 LEU A N 1
ATOM 705 C CA . LEU A 1 95 ? -0.708 16.844 4.223 1 96.94 95 LEU A CA 1
ATOM 706 C C . LEU A 1 95 ? -2.01 17.5 4.68 1 96.94 95 LEU A C 1
ATOM 708 O O . LEU A 1 95 ? -2.184 18.703 4.555 1 96.94 95 LEU A O 1
ATOM 712 N N . LEU A 1 96 ? -2.898 16.656 5.195 1 95.06 96 LEU A N 1
ATOM 713 C CA . LEU A 1 96 ? -4.199 17.188 5.59 1 95.06 96 LEU A CA 1
ATOM 714 C C . LEU A 1 96 ? -4.07 18.109 6.793 1 95.06 96 LEU A C 1
ATOM 716 O O . LEU A 1 96 ? -4.895 19 6.988 1 95.06 96 LEU A O 1
ATOM 720 N N . TYR A 1 97 ? -3.029 17.922 7.578 1 92.75 97 TYR A N 1
ATOM 721 C CA . TYR A 1 97 ? -2.758 18.859 8.664 1 92.75 97 TYR A CA 1
ATOM 722 C C . TYR A 1 97 ? -2.371 20.219 8.125 1 92.75 97 TYR A C 1
ATOM 724 O O . TYR A 1 97 ? -2.605 21.25 8.773 1 92.75 97 TYR A O 1
ATOM 732 N N . THR A 1 98 ? -1.773 20.234 6.969 1 89.31 98 THR A N 1
ATOM 733 C CA . THR A 1 98 ? -1.377 21.5 6.348 1 89.31 98 THR A CA 1
ATOM 734 C C . THR A 1 98 ? -2.547 22.125 5.594 1 89.31 98 THR A C 1
ATOM 736 O O . THR A 1 98 ? -2.691 23.344 5.562 1 89.31 98 THR A O 1
ATOM 739 N N . VAL A 1 99 ? -3.359 21.328 5.004 1 90.75 99 VAL A N 1
ATOM 740 C CA . VAL A 1 99 ? -4.543 21.766 4.266 1 90.75 99 VAL A CA 1
ATOM 741 C C . VAL A 1 99 ? -5.609 22.25 5.246 1 90.75 99 VAL A C 1
ATOM 743 O O . VAL A 1 99 ? -6.32 23.219 4.969 1 90.75 99 VAL A O 1
ATOM 746 N N . GLY A 1 100 ? -5.75 21.531 6.387 1 89.5 100 GLY A N 1
ATOM 747 C CA . GLY A 1 100 ? -6.703 21.906 7.422 1 89.5 100 GLY A CA 1
ATOM 748 C C . GLY A 1 100 ? -8.102 21.375 7.16 1 89.5 100 GLY A C 1
ATOM 749 O O . GLY A 1 100 ? -9.086 22.016 7.547 1 89.5 100 GLY A O 1
ATOM 750 N N . GLU A 1 101 ? -8.242 20.375 6.352 1 90.56 101 GLU A N 1
ATOM 751 C CA . GLU A 1 101 ? -9.516 19.734 6.035 1 90.56 101 GLU A CA 1
ATOM 752 C C . GLU A 1 101 ? -9.383 18.203 6.008 1 90.56 101 GLU A C 1
ATOM 754 O O . GLU A 1 101 ? -8.312 17.688 5.68 1 90.56 101 GLU A O 1
ATOM 759 N N . LEU A 1 102 ? -10.484 17.531 6.375 1 92.31 102 LEU A N 1
ATOM 760 C CA . LEU A 1 102 ? -10.547 16.078 6.262 1 92.31 102 LEU A CA 1
ATOM 761 C C . LEU A 1 102 ? -10.758 15.656 4.812 1 92.31 102 LEU A C 1
ATOM 763 O O . LEU A 1 102 ? -11.555 16.266 4.094 1 92.31 102 LEU A O 1
ATOM 767 N N . ALA A 1 103 ? -10.078 14.648 4.449 1 95.62 103 ALA A N 1
ATOM 768 C CA . ALA A 1 103 ? -10.25 14.094 3.105 1 95.62 103 ALA A CA 1
ATOM 769 C C . ALA A 1 103 ? -10.078 12.578 3.113 1 95.62 103 ALA A C 1
ATOM 771 O O . ALA A 1 103 ? -9.523 12.016 4.059 1 95.62 103 ALA A O 1
ATOM 772 N N . VAL A 1 104 ? -10.617 11.914 2.098 1 96.38 104 VAL A N 1
ATOM 773 C CA . VAL A 1 104 ? -10.453 10.469 1.932 1 96.38 104 VAL A CA 1
ATOM 774 C C . VAL A 1 104 ? -9.688 10.18 0.644 1 96.38 104 VAL A C 1
ATOM 776 O O . VAL A 1 104 ? -9.781 10.938 -0.324 1 96.38 104 VAL A O 1
ATOM 779 N N . THR A 1 105 ? -8.922 9.117 0.709 1 98.06 105 THR A N 1
ATOM 780 C CA . THR A 1 105 ? -8.188 8.688 -0.475 1 98.06 105 THR A CA 1
ATOM 781 C C . THR A 1 105 ? -9.133 8.07 -1.505 1 98.06 105 THR A C 1
ATOM 783 O O . THR A 1 105 ? -9.844 7.109 -1.21 1 98.06 105 THR A O 1
ATOM 786 N N . ARG A 1 106 ? -9.109 8.633 -2.648 1 98.69 106 ARG A N 1
ATOM 787 C CA . ARG A 1 106 ? -9.914 8.094 -3.74 1 98.69 106 ARG A CA 1
ATOM 788 C C . ARG A 1 106 ? -9.055 7.246 -4.68 1 98.69 106 ARG A C 1
ATOM 790 O O . ARG A 1 106 ? -9.508 6.211 -5.172 1 98.69 106 ARG A O 1
ATOM 797 N N . ARG A 1 107 ? -7.922 7.742 -5 1 98.88 107 ARG A N 1
ATOM 798 C CA . ARG A 1 107 ? -6.988 7.055 -5.887 1 98.88 107 ARG A CA 1
ATOM 799 C C . ARG A 1 107 ? -5.559 7.172 -5.371 1 98.88 107 ARG A C 1
ATOM 801 O O . ARG A 1 107 ? -5.156 8.227 -4.871 1 98.88 107 ARG A O 1
ATOM 808 N N . LEU A 1 108 ? -4.816 6.16 -5.465 1 98.94 108 LEU A N 1
ATOM 809 C CA . LEU A 1 108 ? -3.396 6.094 -5.125 1 98.94 108 LEU A CA 1
ATOM 810 C C . LEU A 1 108 ? -2.605 5.41 -6.234 1 98.94 108 LEU A C 1
ATOM 812 O O . LEU A 1 108 ? -2.965 4.316 -6.676 1 98.94 108 LEU A O 1
ATOM 816 N N . GLU A 1 109 ? -1.586 6.07 -6.715 1 98.94 109 GLU A N 1
ATOM 817 C CA . GLU A 1 109 ? -0.732 5.504 -7.758 1 98.94 109 GLU A CA 1
ATOM 818 C C . GLU A 1 109 ? 0.74 5.574 -7.363 1 98.94 109 GLU A C 1
ATOM 820 O O . GLU A 1 109 ? 1.217 6.617 -6.906 1 98.94 109 GLU A O 1
ATOM 825 N N . LEU A 1 110 ? 1.396 4.477 -7.543 1 98.94 110 LEU A N 1
ATOM 826 C CA . LEU A 1 110 ? 2.824 4.414 -7.25 1 98.94 110 LEU A CA 1
ATOM 827 C C . LEU A 1 110 ? 3.607 3.941 -8.469 1 98.94 110 LEU A C 1
ATOM 829 O O . LEU A 1 110 ? 3.172 3.031 -9.18 1 98.94 110 LEU A O 1
ATOM 833 N N . ASP A 1 111 ? 4.738 4.531 -8.672 1 98.94 111 ASP A N 1
ATOM 834 C CA . ASP A 1 111 ? 5.77 4.016 -9.562 1 98.94 111 ASP A CA 1
ATOM 835 C C . ASP A 1 111 ? 6.984 3.529 -8.781 1 98.94 111 ASP A C 1
ATOM 837 O O . ASP A 1 111 ? 7.605 4.297 -8.047 1 98.94 111 ASP A O 1
ATOM 841 N N . TYR A 1 112 ? 7.281 2.281 -8.938 1 98.75 112 TYR A N 1
ATOM 842 C CA . TYR A 1 112 ? 8.461 1.677 -8.328 1 98.75 112 TYR A CA 1
ATOM 843 C C . TYR A 1 112 ? 9.648 1.717 -9.281 1 98.75 112 TYR A C 1
ATOM 845 O O . TYR A 1 112 ? 9.688 0.98 -10.266 1 98.75 112 TYR A O 1
ATOM 853 N N . LEU A 1 113 ? 10.656 2.525 -8.898 1 98.5 113 LEU A N 1
ATOM 854 C CA . LEU A 1 113 ? 11.703 2.875 -9.844 1 98.5 113 LEU A CA 1
ATOM 855 C C . LEU A 1 113 ? 12.961 2.045 -9.594 1 98.5 113 LEU A C 1
ATOM 857 O O . LEU A 1 113 ? 13.773 1.847 -10.5 1 98.5 113 LEU A O 1
ATOM 861 N N . ALA A 1 114 ? 13.164 1.601 -8.406 1 97.44 114 ALA A N 1
ATOM 862 C CA . ALA A 1 114 ? 14.281 0.757 -7.988 1 97.44 114 ALA A CA 1
ATOM 863 C C . ALA A 1 114 ? 13.922 -0.058 -6.75 1 97.44 114 ALA A C 1
ATOM 865 O O . ALA A 1 114 ? 13 0.296 -6.016 1 97.44 114 ALA A O 1
ATOM 866 N N . PRO A 1 115 ? 14.609 -1.185 -6.539 1 96.69 115 PRO A N 1
ATOM 867 C CA . PRO A 1 115 ? 14.352 -1.938 -5.312 1 96.69 115 PRO A CA 1
ATOM 868 C C . PRO A 1 115 ? 14.539 -1.097 -4.051 1 96.69 115 PRO A C 1
ATOM 870 O O . PRO A 1 115 ? 15.523 -0.363 -3.936 1 96.69 115 PRO A O 1
ATOM 873 N N . VAL A 1 116 ? 13.586 -1.189 -3.176 1 98.06 116 VAL A N 1
ATOM 874 C CA . VAL A 1 116 ? 13.695 -0.551 -1.868 1 98.06 116 VAL A CA 1
ATOM 875 C C . VAL A 1 116 ? 14.297 -1.528 -0.864 1 98.06 116 VAL A C 1
ATOM 877 O O . VAL A 1 116 ? 13.703 -2.562 -0.557 1 98.06 116 VAL A O 1
ATOM 880 N N . LEU A 1 117 ? 15.438 -1.186 -0.325 1 97.06 117 LEU A N 1
ATOM 881 C CA . LEU A 1 117 ? 16.203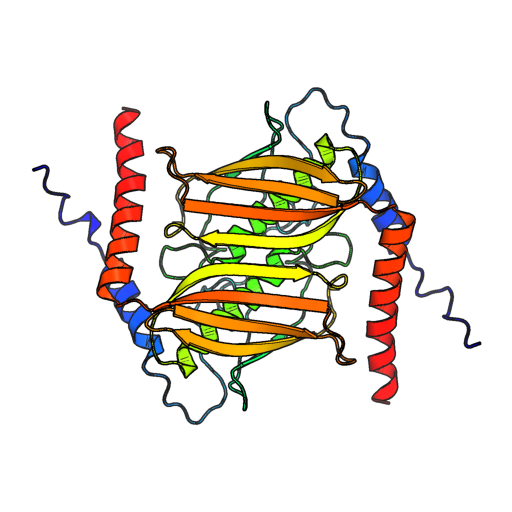 -2.115 0.493 1 97.06 117 LEU A CA 1
ATOM 882 C C . LEU A 1 117 ? 15.789 -2.027 1.957 1 97.06 117 LEU A C 1
ATOM 884 O O . LEU A 1 117 ? 15.523 -0.935 2.467 1 97.06 117 LEU A O 1
ATOM 888 N N . LEU A 1 118 ? 15.766 -3.174 2.604 1 97.06 118 LEU A N 1
ATOM 889 C CA . LEU A 1 118 ? 15.602 -3.193 4.055 1 97.06 118 LEU A CA 1
ATOM 890 C C . LEU A 1 118 ? 16.844 -2.654 4.746 1 97.06 118 LEU A C 1
ATOM 892 O O . LEU A 1 118 ? 17.969 -2.848 4.266 1 97.06 118 LEU A O 1
ATOM 896 N N . GLY A 1 119 ? 16.625 -1.952 5.797 1 97.06 119 GLY A N 1
ATOM 897 C CA . GLY A 1 119 ? 17.734 -1.486 6.621 1 97.06 119 GLY A CA 1
ATOM 898 C C . GLY A 1 119 ? 18.406 -0.238 6.074 1 97.06 119 GLY A C 1
ATOM 899 O O . GLY A 1 119 ? 19.438 0.193 6.586 1 97.06 119 GLY A O 1
ATOM 900 N N . THR A 1 120 ? 17.891 0.297 5.02 1 96.56 120 THR A N 1
ATOM 901 C CA . THR A 1 120 ? 18.422 1.486 4.367 1 96.56 120 THR A CA 1
ATOM 902 C C . THR A 1 120 ? 17.516 2.689 4.605 1 96.56 120 THR A C 1
ATOM 904 O O . THR A 1 120 ? 16.297 2.58 4.508 1 96.56 120 THR A O 1
ATOM 907 N N . PRO A 1 121 ? 18.109 3.816 4.992 1 97.44 121 PRO A N 1
ATOM 908 C CA . PRO A 1 121 ? 17.266 5.004 5.207 1 97.44 121 PRO A CA 1
ATOM 909 C C . PRO A 1 121 ? 16.797 5.641 3.902 1 97.44 121 PRO A C 1
ATOM 911 O O . PRO A 1 121 ? 17.562 5.691 2.93 1 97.44 121 PRO A O 1
ATOM 914 N N . TYR A 1 122 ? 15.578 6.156 3.891 1 98.5 122 TYR A N 1
ATOM 915 C CA . TYR A 1 122 ? 14.992 6.891 2.775 1 98.5 122 TYR A CA 1
ATOM 916 C C . TYR A 1 122 ? 14.344 8.188 3.254 1 98.5 122 TYR A C 1
ATOM 918 O O . TYR A 1 122 ? 13.906 8.281 4.402 1 98.5 122 TYR A O 1
ATOM 926 N N . VAL A 1 123 ? 14.32 9.156 2.406 1 98.69 123 VAL A N 1
ATOM 927 C CA . VAL A 1 123 ? 13.617 10.406 2.662 1 98.69 123 VAL A CA 1
ATOM 928 C C . VAL A 1 123 ? 12.336 10.461 1.833 1 98.69 123 VAL A C 1
ATOM 930 O O . VAL A 1 123 ? 12.367 10.242 0.62 1 98.69 123 VAL A O 1
ATOM 933 N N . LEU A 1 124 ? 11.273 10.695 2.482 1 98.81 124 LEU A N 1
ATOM 934 C CA . LEU A 1 124 ? 9.977 10.844 1.827 1 98.81 124 LEU A CA 1
ATOM 935 C C . LEU A 1 124 ? 9.508 12.297 1.869 1 98.81 124 LEU A C 1
ATOM 937 O O . LEU A 1 124 ? 9.625 12.961 2.902 1 98.81 124 LEU A O 1
ATOM 941 N N . ARG A 1 125 ? 8.984 12.758 0.755 1 98.81 125 ARG A N 1
ATOM 942 C CA . ARG A 1 125 ? 8.422 14.094 0.683 1 98.81 125 ARG A CA 1
ATOM 943 C C . ARG A 1 125 ? 7.082 14.086 -0.053 1 98.81 125 ARG A C 1
ATOM 945 O O . ARG A 1 125 ? 6.914 13.367 -1.039 1 98.81 125 ARG A O 1
ATOM 952 N N . ALA A 1 126 ? 6.195 14.891 0.426 1 98.88 126 ALA A N 1
ATOM 953 C CA . ALA A 1 126 ? 4.895 15 -0.226 1 98.88 126 ALA A CA 1
ATOM 954 C C . ALA A 1 126 ? 4.426 16.453 -0.261 1 98.88 126 ALA A C 1
ATOM 956 O O . ALA A 1 126 ? 4.793 17.25 0.604 1 98.88 126 ALA A O 1
ATOM 957 N N . ALA A 1 127 ? 3.65 16.75 -1.241 1 98.75 127 ALA A N 1
ATOM 958 C CA . ALA A 1 127 ? 3.107 18.094 -1.409 1 98.75 127 ALA A CA 1
ATOM 959 C C . ALA A 1 127 ? 1.75 18.047 -2.105 1 98.75 127 ALA A C 1
ATOM 961 O O . ALA A 1 127 ? 1.42 17.078 -2.781 1 98.75 127 ALA A O 1
ATOM 962 N N . VAL A 1 128 ? 1.003 19.125 -1.904 1 98.5 128 VAL A N 1
ATOM 963 C CA . VAL A 1 128 ? -0.207 19.344 -2.689 1 98.5 128 VAL A CA 1
ATOM 964 C C . VAL A 1 128 ? 0.157 19.953 -4.039 1 98.5 128 VAL A C 1
ATOM 966 O O . VAL A 1 128 ? 0.688 21.062 -4.105 1 98.5 128 VAL A O 1
ATOM 969 N N . ARG A 1 129 ? -0.115 19.203 -5.074 1 98.38 129 ARG A N 1
ATOM 970 C CA . ARG A 1 129 ? 0.196 19.672 -6.414 1 98.38 129 ARG A CA 1
ATOM 971 C C . ARG A 1 129 ? -0.834 20.703 -6.883 1 98.38 129 ARG A C 1
ATOM 973 O O . ARG A 1 129 ? -0.48 21.719 -7.488 1 98.38 129 ARG A O 1
ATOM 980 N N . SER A 1 130 ? -2.098 20.375 -6.656 1 98.44 130 SER A N 1
ATOM 981 C CA . SER A 1 130 ? -3.178 21.281 -7.043 1 98.44 130 SER A CA 1
ATOM 982 C C . SER A 1 130 ? -4.469 20.938 -6.301 1 98.44 130 SER A C 1
ATOM 984 O O . SER A 1 130 ? -4.59 19.859 -5.715 1 98.44 130 SER A O 1
ATOM 986 N N . ARG A 1 131 ? -5.363 21.906 -6.352 1 97.81 131 ARG A N 1
ATOM 987 C CA . ARG A 1 131 ? -6.703 21.75 -5.797 1 97.81 131 ARG A CA 1
ATOM 988 C C . ARG A 1 131 ? -7.766 22.188 -6.801 1 97.81 131 ARG A C 1
ATOM 990 O O . ARG A 1 131 ? -7.645 23.25 -7.41 1 97.81 131 ARG A O 1
ATOM 997 N N . ASP A 1 132 ? -8.641 21.359 -7.02 1 98.38 132 ASP A N 1
ATOM 998 C CA . ASP A 1 132 ? -9.828 21.656 -7.812 1 98.38 132 ASP A CA 1
ATOM 999 C C . ASP A 1 132 ? -11.102 21.344 -7.027 1 98.38 132 ASP A C 1
ATOM 1001 O O . ASP A 1 132 ? -11.578 20.203 -7.035 1 98.38 132 ASP A O 1
ATOM 1005 N N . GLY A 1 133 ? -11.688 22.438 -6.434 1 97.62 133 GLY A N 1
ATOM 1006 C CA . GLY A 1 133 ? -12.805 22.203 -5.531 1 97.62 133 GLY A CA 1
ATOM 1007 C C . GLY A 1 133 ? -12.445 21.297 -4.367 1 97.62 133 GLY A C 1
ATOM 1008 O O . GLY A 1 133 ? -11.539 21.594 -3.594 1 97.62 133 GLY A O 1
ATOM 1009 N N . ARG A 1 134 ? -13.133 20.172 -4.328 1 97.88 134 ARG A N 1
ATOM 1010 C CA . ARG A 1 134 ? -12.898 19.25 -3.229 1 97.88 134 ARG A CA 1
ATOM 1011 C C . ARG A 1 134 ? -11.75 18.297 -3.553 1 97.88 134 ARG A C 1
ATOM 1013 O O . ARG A 1 134 ? -11.336 17.5 -2.701 1 97.88 134 ARG A O 1
ATOM 1020 N N . LYS A 1 135 ? -11.281 18.328 -4.738 1 98.69 135 LYS A N 1
ATOM 1021 C CA . LYS A 1 135 ? -10.258 17.375 -5.168 1 98.69 135 LYS A CA 1
ATOM 1022 C C . LYS A 1 135 ? -8.859 17.906 -4.891 1 98.69 135 LYS A C 1
ATOM 1024 O O . LYS A 1 135 ? -8.508 19.016 -5.328 1 98.69 135 LYS A O 1
ATOM 1029 N N . LEU A 1 136 ? -8.125 17.172 -4.148 1 98.69 136 LEU A N 1
ATOM 1030 C CA . LEU A 1 136 ? -6.715 17.469 -3.924 1 98.69 136 LEU A CA 1
ATOM 1031 C C . LEU A 1 136 ? -5.828 16.516 -4.723 1 98.69 136 LEU A C 1
ATOM 1033 O O . LEU A 1 136 ? -5.902 15.305 -4.551 1 98.69 136 LEU A O 1
ATOM 1037 N N . ASP A 1 137 ? -5.039 17.062 -5.621 1 98.88 137 ASP A N 1
ATOM 1038 C CA . ASP A 1 137 ? -4.016 16.297 -6.328 1 98.88 137 ASP A CA 1
ATOM 1039 C C . ASP A 1 137 ? -2.686 16.344 -5.582 1 98.88 137 ASP A C 1
ATOM 1041 O O . ASP A 1 137 ? -2.104 17.406 -5.398 1 98.88 137 ASP A O 1
ATOM 1045 N N . LEU A 1 138 ? -2.205 15.18 -5.168 1 98.88 138 LEU A N 1
ATOM 1046 C CA . LEU A 1 138 ? -1.037 15.102 -4.297 1 98.88 138 LEU A CA 1
ATOM 1047 C C . LEU A 1 138 ? 0.106 14.367 -4.984 1 98.88 138 LEU A C 1
ATOM 1049 O O . LEU A 1 138 ? -0.13 13.477 -5.805 1 98.88 138 LEU A O 1
ATOM 1053 N N . THR A 1 139 ? 1.316 14.742 -4.633 1 98.88 139 THR A N 1
ATOM 1054 C CA . THR A 1 139 ? 2.506 14.094 -5.176 1 98.88 139 THR A CA 1
ATOM 1055 C C . THR A 1 139 ? 3.504 13.781 -4.066 1 98.88 139 THR A C 1
ATOM 1057 O O . THR A 1 139 ? 3.562 14.484 -3.057 1 98.88 139 THR A O 1
ATOM 1060 N N . ALA A 1 140 ? 4.289 12.719 -4.25 1 98.88 140 ALA A N 1
ATOM 1061 C CA . ALA A 1 140 ? 5.305 12.352 -3.27 1 98.88 140 ALA A CA 1
ATOM 1062 C C . ALA A 1 140 ? 6.48 11.641 -3.939 1 98.88 140 ALA A C 1
ATOM 1064 O O . ALA A 1 140 ? 6.34 11.086 -5.031 1 98.88 140 ALA A O 1
ATOM 1065 N N . THR A 1 141 ? 7.609 11.703 -3.297 1 98.88 141 THR A N 1
ATOM 1066 C CA . THR A 1 141 ? 8.812 10.977 -3.686 1 98.88 141 THR A CA 1
ATOM 1067 C C . THR A 1 141 ? 9.398 10.227 -2.492 1 98.88 141 THR A C 1
ATOM 1069 O O . THR A 1 141 ? 9.172 10.609 -1.342 1 98.88 141 THR A O 1
ATOM 1072 N N . MET A 1 142 ? 10.031 9.18 -2.746 1 98.88 142 MET A N 1
ATOM 1073 C CA . MET A 1 142 ? 10.914 8.461 -1.831 1 98.88 142 MET A CA 1
ATOM 1074 C C . MET A 1 142 ? 12.32 8.344 -2.414 1 98.88 142 MET A C 1
ATOM 1076 O O . MET A 1 142 ? 12.516 7.688 -3.438 1 98.88 142 MET A O 1
ATOM 1080 N N . ASP A 1 143 ? 13.25 8.953 -1.716 1 98.69 143 ASP A N 1
ATOM 1081 C CA . ASP A 1 143 ? 14.594 9.094 -2.277 1 98.69 143 ASP A CA 1
ATOM 1082 C C . ASP A 1 143 ? 15.633 8.43 -1.386 1 98.69 143 ASP A C 1
ATOM 1084 O O . ASP A 1 143 ? 15.492 8.406 -0.162 1 98.69 143 ASP A O 1
ATOM 1088 N N . ASP A 1 144 ? 16.672 7.898 -2.07 1 96.88 144 ASP A N 1
ATOM 1089 C CA . ASP A 1 144 ? 17.781 7.34 -1.306 1 96.88 144 ASP A CA 1
ATOM 1090 C C . ASP A 1 144 ? 18.75 8.438 -0.862 1 96.88 144 ASP A C 1
ATOM 1092 O O . ASP A 1 144 ? 18.484 9.625 -1.063 1 96.88 144 ASP A O 1
ATOM 1096 N N . ALA A 1 145 ? 19.797 8.078 -0.178 1 93.5 145 ALA A N 1
ATOM 1097 C CA . ALA A 1 145 ? 20.734 9.031 0.435 1 93.5 145 ALA A CA 1
ATOM 1098 C C . ALA A 1 145 ? 21.438 9.867 -0.625 1 93.5 145 ALA A C 1
ATOM 1100 O O . ALA A 1 145 ? 21.953 10.953 -0.328 1 93.5 145 ALA A O 1
ATOM 1101 N N . GLN A 1 146 ? 21.484 9.375 -1.813 1 92.88 146 GLN A N 1
ATOM 1102 C CA . GLN A 1 146 ? 22.156 10.086 -2.895 1 92.88 146 GLN A CA 1
ATOM 1103 C C . GLN A 1 146 ? 21.188 11.016 -3.623 1 92.88 146 GLN A C 1
ATOM 1105 O O . GLN A 1 146 ? 21.578 11.703 -4.57 1 92.88 146 GLN A O 1
ATOM 1110 N N . GLY A 1 147 ? 20.016 10.984 -3.217 1 94.75 147 GLY A N 1
ATOM 1111 C CA . GLY A 1 147 ? 19.031 11.883 -3.809 1 94.75 147 GLY A CA 1
ATOM 1112 C C . GLY A 1 147 ? 18.312 11.289 -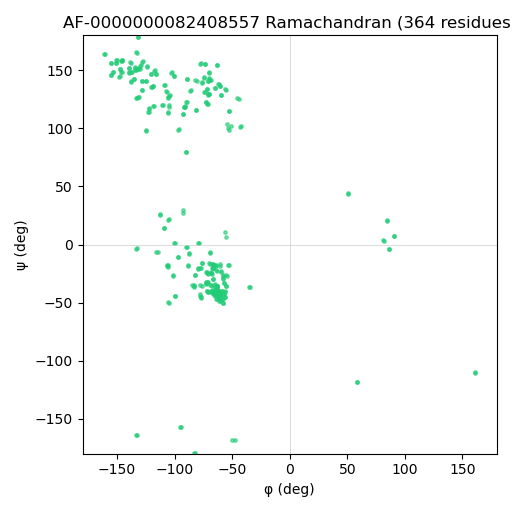5.004 1 94.75 147 GLY A C 1
ATOM 1113 O O . GLY A 1 147 ? 17.578 11.977 -5.699 1 94.75 147 GLY A O 1
ATOM 1114 N N . SER A 1 148 ? 18.562 10.008 -5.254 1 96.06 148 SER A N 1
ATOM 1115 C CA . SER A 1 148 ? 17.859 9.328 -6.332 1 96.06 148 SER A CA 1
ATOM 1116 C C . SER A 1 148 ? 16.516 8.789 -5.855 1 96.06 148 SER A C 1
ATOM 1118 O O . SER A 1 148 ? 16.438 8.117 -4.824 1 96.06 148 SER A O 1
ATOM 1120 N N . SER A 1 149 ? 15.477 9.062 -6.676 1 98.44 149 SER A N 1
ATOM 1121 C CA . SER A 1 149 ? 14.156 8.547 -6.328 1 98.44 149 SER A CA 1
ATOM 1122 C C . SER A 1 149 ? 14.062 7.047 -6.582 1 98.44 149 SER A C 1
ATOM 1124 O O . SER A 1 149 ? 14.445 6.57 -7.652 1 98.44 149 SER A O 1
ATOM 1126 N N . VAL A 1 150 ? 13.586 6.328 -5.637 1 98.62 150 VAL A N 1
ATOM 1127 C CA . VAL A 1 150 ? 13.414 4.891 -5.789 1 98.62 150 VAL A CA 1
ATOM 1128 C C . VAL A 1 150 ? 11.93 4.566 -5.965 1 98.62 150 VAL A C 1
ATOM 1130 O O . VAL A 1 150 ? 11.57 3.482 -6.434 1 98.62 150 VAL A O 1
ATOM 1133 N N . ALA A 1 151 ? 11.07 5.5 -5.57 1 98.88 151 ALA A N 1
ATOM 1134 C CA . ALA A 1 151 ? 9.633 5.418 -5.809 1 98.88 151 ALA A CA 1
ATOM 1135 C C . ALA A 1 151 ? 9 6.809 -5.871 1 98.88 151 ALA A C 1
ATOM 1137 O O . ALA A 1 151 ? 9.484 7.746 -5.23 1 98.88 151 ALA A O 1
ATOM 1138 N N . THR A 1 152 ? 7.961 6.961 -6.656 1 98.94 152 THR A N 1
ATOM 1139 C CA . THR A 1 152 ? 7.121 8.156 -6.68 1 98.94 152 THR A CA 1
ATOM 1140 C C . THR A 1 152 ? 5.648 7.781 -6.531 1 98.94 152 THR A C 1
ATOM 1142 O O . THR A 1 152 ? 5.266 6.637 -6.777 1 98.94 152 THR A O 1
ATOM 1145 N N . ALA A 1 153 ? 4.914 8.734 -6.09 1 98.94 153 ALA A N 1
ATOM 1146 C CA . ALA A 1 153 ? 3.488 8.461 -5.922 1 98.94 153 ALA A CA 1
ATOM 1147 C C . ALA A 1 153 ? 2.656 9.711 -6.184 1 98.94 153 ALA A C 1
ATOM 1149 O O . ALA A 1 153 ? 3.129 10.836 -5.977 1 98.94 153 ALA A O 1
ATOM 1150 N N . THR A 1 154 ? 1.467 9.492 -6.637 1 98.94 154 THR A N 1
ATOM 1151 C CA . THR A 1 154 ? 0.416 10.5 -6.695 1 98.94 154 THR A CA 1
ATOM 1152 C C . THR A 1 154 ? -0.874 9.977 -6.07 1 98.94 154 THR A C 1
ATOM 1154 O O . THR A 1 154 ? -1.089 8.766 -6.004 1 98.94 154 THR A O 1
ATOM 1157 N N . ALA A 1 155 ? -1.62 10.883 -5.621 1 98.94 155 ALA A N 1
ATOM 1158 C CA . ALA A 1 155 ? -2.91 10.492 -5.059 1 98.94 155 ALA A CA 1
ATOM 1159 C C . ALA A 1 155 ? -3.965 11.562 -5.309 1 98.94 155 ALA A C 1
ATOM 1161 O O . ALA A 1 155 ? -3.639 12.742 -5.441 1 98.94 155 ALA A O 1
ATOM 1162 N N . LEU A 1 156 ? -5.137 11.117 -5.441 1 98.94 156 LEU A N 1
ATOM 1163 C CA . LEU A 1 156 ? -6.316 11.969 -5.43 1 98.94 156 LEU A CA 1
ATOM 1164 C C . LEU A 1 156 ? -7.082 11.828 -4.121 1 98.94 156 LEU A C 1
ATOM 1166 O O . LEU A 1 156 ? -7.598 10.75 -3.816 1 98.94 156 LEU A O 1
ATOM 1170 N N . PHE A 1 157 ? -7.094 12.844 -3.385 1 98.69 157 PHE A N 1
ATOM 1171 C CA . PHE A 1 157 ? -7.918 12.898 -2.182 1 98.69 157 PHE A CA 1
ATOM 1172 C C . PHE A 1 157 ? -9.172 13.734 -2.42 1 98.69 157 PHE A C 1
ATOM 1174 O O . PHE A 1 157 ? -9.141 14.703 -3.182 1 98.69 157 PHE A O 1
ATOM 1181 N N . VAL A 1 158 ? -10.25 13.406 -1.768 1 98.38 158 VAL A N 1
ATOM 1182 C CA . VAL A 1 158 ? -11.492 14.164 -1.832 1 98.38 158 VAL A CA 1
ATOM 1183 C C . VAL A 1 158 ? -11.859 14.68 -0.441 1 98.38 158 VAL A C 1
ATOM 1185 O O . VAL A 1 158 ? -12.055 13.891 0.486 1 98.38 158 VAL A O 1
ATOM 1188 N N . VAL A 1 159 ? -11.93 15.945 -0.349 1 96.75 159 VAL A N 1
ATOM 1189 C CA . VAL A 1 159 ? -12.297 16.594 0.91 1 96.75 159 VAL A CA 1
ATOM 1190 C C . VAL A 1 159 ? -13.734 16.234 1.279 1 96.75 159 VAL A C 1
ATOM 1192 O O . VAL A 1 159 ? -14.625 16.25 0.425 1 96.75 159 VAL A O 1
ATOM 1195 N N . VAL A 1 160 ? -13.906 15.898 2.545 1 94.81 160 VAL A N 1
ATOM 1196 C CA . VAL A 1 160 ? -15.234 15.531 3.025 1 94.81 160 VAL A CA 1
ATOM 1197 C C . VAL A 1 160 ? -15.516 16.234 4.355 1 94.81 160 VAL A C 1
ATOM 1199 O O . VAL A 1 160 ? -14.586 16.562 5.098 1 94.81 160 VAL A O 1
ATOM 1202 N N . GLU A 1 161 ? -16.781 16.438 4.559 1 90.56 161 GLU A N 1
ATOM 1203 C CA . GLU A 1 161 ? -17.203 16.844 5.895 1 90.56 161 GLU A CA 1
ATOM 1204 C C . GLU A 1 161 ? -17.234 15.672 6.859 1 90.56 161 GLU A C 1
ATOM 1206 O O . GLU A 1 161 ? -17.391 14.523 6.441 1 90.56 161 GLU A O 1
ATOM 1211 N N . VAL A 1 162 ? -17.109 15.984 8.117 1 88.06 162 VAL A N 1
ATOM 1212 C CA . VAL A 1 162 ? -17.078 14.953 9.156 1 88.06 162 VAL A CA 1
ATOM 1213 C C . VAL A 1 162 ? -18.359 14.117 9.078 1 88.06 162 VAL A C 1
ATOM 1215 O O . VAL A 1 162 ? -18.297 12.883 9.188 1 88.06 162 VAL A O 1
ATOM 1218 N N . GLU A 1 163 ? -19.469 14.805 8.883 1 88.19 163 GLU A N 1
ATOM 1219 C CA . GLU A 1 163 ? -20.75 14.102 8.797 1 88.19 163 GLU A CA 1
ATOM 1220 C C . GLU A 1 163 ? -20.766 13.109 7.641 1 88.19 163 GLU A C 1
ATOM 1222 O O . GLU A 1 163 ? -21.25 11.992 7.781 1 88.19 163 GLU A O 1
ATOM 1227 N N . HIS A 1 164 ? -20.281 13.531 6.516 1 87.62 164 HIS A N 1
ATOM 1228 C CA . HIS A 1 164 ? -20.219 12.656 5.348 1 87.62 164 HIS A CA 1
ATOM 1229 C C . HIS A 1 164 ? -19.297 11.469 5.598 1 87.62 164 HIS A C 1
ATOM 1231 O O . HIS A 1 164 ? -19.594 10.344 5.18 1 87.62 164 HIS A O 1
ATOM 1237 N N . PHE A 1 165 ? -18.266 11.742 6.238 1 87.31 165 PHE A N 1
ATOM 1238 C CA . PHE A 1 165 ? -17.328 10.68 6.582 1 87.31 165 PHE A CA 1
ATOM 1239 C C . PHE A 1 165 ? -18 9.641 7.469 1 87.31 165 PHE A C 1
ATOM 1241 O O . PHE A 1 165 ? -17.906 8.438 7.199 1 87.31 165 PHE A O 1
ATOM 1248 N N . MET A 1 166 ? -18.656 10.07 8.414 1 85.75 166 MET A N 1
ATOM 1249 C CA . MET A 1 166 ? -19.344 9.188 9.352 1 85.75 166 MET A CA 1
ATOM 1250 C C . MET A 1 166 ? -20.453 8.414 8.664 1 85.75 166 MET A C 1
ATOM 1252 O O . MET A 1 166 ? -20.672 7.23 8.945 1 85.75 166 MET A O 1
ATOM 1256 N N . GLN A 1 167 ? -21.125 9.062 7.789 1 87.06 167 GLN A N 1
ATOM 1257 C CA . GLN A 1 167 ? -22.203 8.414 7.039 1 87.06 167 GLN A CA 1
ATOM 1258 C C . GLN A 1 167 ? -21.656 7.293 6.164 1 87.06 167 GLN A C 1
ATOM 1260 O O . GLN A 1 167 ? -22.266 6.227 6.062 1 87.06 167 GLN A O 1
ATOM 1265 N N . SER A 1 168 ? -20.547 7.535 5.512 1 87.88 168 SER A N 1
ATOM 1266 C CA . SER A 1 168 ? -19.922 6.516 4.672 1 87.88 168 SER A CA 1
ATOM 1267 C C . SER A 1 168 ? -19.531 5.293 5.492 1 87.88 168 SER A C 1
ATOM 1269 O O . SER A 1 168 ? -19.703 4.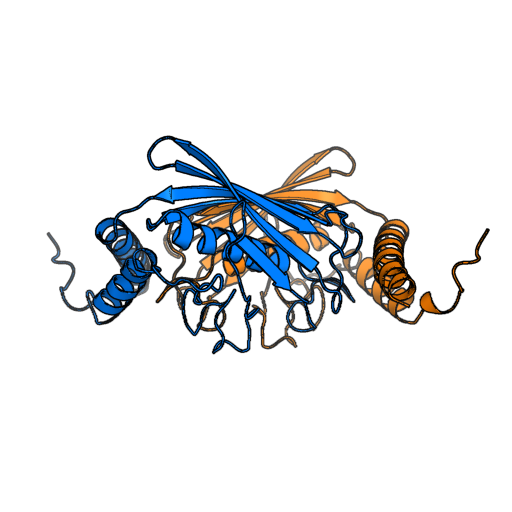156 5.047 1 87.88 168 SER A O 1
ATOM 1271 N N . GLN A 1 169 ? -19.031 5.543 6.605 1 86.81 169 GLN A N 1
ATOM 1272 C CA . GLN A 1 169 ? -18.656 4.445 7.492 1 86.81 169 GLN A CA 1
ATOM 1273 C C . GLN A 1 169 ? -19.891 3.662 7.945 1 86.81 169 GLN A C 1
ATOM 1275 O O . GLN A 1 169 ? -19.875 2.43 7.977 1 86.81 169 GLN A O 1
ATOM 1280 N N . ALA A 1 170 ? -20.906 4.406 8.305 1 88.12 170 ALA A N 1
ATOM 1281 C CA . ALA A 1 170 ? -22.156 3.773 8.742 1 88.12 170 ALA A CA 1
ATOM 1282 C C . ALA A 1 170 ? -22.75 2.914 7.633 1 88.12 170 ALA A C 1
ATOM 1284 O O . ALA A 1 170 ? -23.234 1.807 7.887 1 88.12 170 ALA A O 1
ATOM 1285 N N . ARG A 1 171 ? -22.703 3.389 6.453 1 88.69 171 ARG A N 1
ATOM 1286 C CA . ARG A 1 171 ? -23.219 2.641 5.312 1 88.69 171 ARG A CA 1
ATOM 1287 C C . ARG A 1 171 ? -22.422 1.358 5.094 1 88.69 171 ARG A C 1
ATOM 1289 O O . ARG A 1 171 ? -23 0.306 4.809 1 88.69 171 ARG A O 1
ATOM 1296 N N . ALA A 1 172 ? -21.156 1.482 5.242 1 90.31 172 ALA A N 1
ATOM 1297 C CA . ALA A 1 172 ? -20.297 0.304 5.102 1 90.31 172 ALA A CA 1
ATOM 1298 C C . ALA A 1 172 ? -20.609 -0.729 6.18 1 90.31 172 ALA A C 1
ATOM 1300 O O . ALA A 1 172 ? -20.641 -1.932 5.91 1 90.31 172 ALA A O 1
ATOM 1301 N N . GLN A 1 173 ? -20.875 -0.272 7.355 1 88.44 173 GLN A N 1
ATOM 1302 C CA . GLN A 1 173 ? -21.188 -1.164 8.469 1 88.44 173 GLN A CA 1
ATOM 1303 C C . GLN A 1 173 ? -22.516 -1.872 8.242 1 88.44 173 GLN A C 1
ATOM 1305 O O . GLN A 1 173 ? -22.656 -3.064 8.523 1 88.44 173 GLN A O 1
ATOM 1310 N N . LEU A 1 174 ? -23.469 -1.13 7.746 1 87.75 174 LEU A N 1
ATOM 1311 C CA . LEU A 1 174 ? -24.781 -1.691 7.461 1 87.75 174 LEU A CA 1
ATOM 1312 C C . LEU A 1 174 ? -24.688 -2.77 6.383 1 87.75 174 LEU A C 1
ATOM 1314 O O . LEU A 1 174 ? -25.328 -3.82 6.496 1 87.75 174 LEU A O 1
ATOM 1318 N N . ARG A 1 175 ? -23.953 -2.551 5.426 1 87.44 175 ARG A N 1
ATOM 1319 C CA . ARG A 1 175 ? -23.781 -3.52 4.348 1 87.44 175 ARG A CA 1
ATOM 1320 C C . ARG A 1 175 ? -23.109 -4.793 4.859 1 87.44 175 ARG A C 1
ATOM 1322 O O . ARG A 1 175 ? -23.406 -5.891 4.383 1 87.44 175 ARG A O 1
ATOM 1329 N N . ALA A 1 176 ? -22.266 -4.625 5.77 1 87.56 176 ALA A N 1
ATOM 1330 C CA . ALA A 1 176 ? -21.516 -5.758 6.32 1 87.56 176 ALA A CA 1
ATOM 1331 C C . ALA A 1 176 ? -22.422 -6.625 7.199 1 87.56 176 ALA A C 1
ATOM 1333 O O . ALA A 1 176 ? -22.219 -7.836 7.297 1 87.56 176 ALA A O 1
ATOM 1334 N N . THR A 1 177 ? -23.375 -6.102 7.871 1 81.19 177 THR A N 1
ATOM 1335 C CA . THR A 1 177 ? -24.266 -6.816 8.789 1 81.19 177 THR A CA 1
ATOM 1336 C C . THR A 1 177 ? -25.406 -7.48 8.031 1 81.19 177 THR A C 1
ATOM 1338 O O . THR A 1 177 ? -25.969 -8.469 8.492 1 81.19 177 THR A O 1
ATOM 1341 N N . ASP A 1 178 ? -25.891 -6.855 6.973 1 73.31 178 ASP A N 1
ATOM 1342 C CA . ASP A 1 178 ? -26.969 -7.438 6.195 1 73.31 178 ASP A CA 1
ATOM 1343 C C . ASP A 1 178 ? -26.594 -8.812 5.652 1 73.31 178 ASP A C 1
ATOM 1345 O O . ASP A 1 178 ? -27.453 -9.664 5.441 1 73.31 178 ASP A O 1
ATOM 1349 N N . THR A 1 179 ? -25.391 -9.109 5.398 1 62.75 179 THR A N 1
ATOM 1350 C CA . THR A 1 179 ? -24.938 -10.391 4.879 1 62.75 179 THR A CA 1
ATOM 1351 C C . THR A 1 179 ? -25.031 -11.477 5.949 1 62.75 179 THR A C 1
ATOM 1353 O O . THR A 1 179 ? -25.25 -12.648 5.637 1 62.75 179 THR A O 1
ATOM 1356 N N . ASN A 1 180 ? -24.828 -11.156 7.219 1 54.88 180 ASN A N 1
ATOM 1357 C CA . ASN A 1 180 ? -24.938 -12.164 8.266 1 54.88 180 ASN A CA 1
ATOM 1358 C C . ASN A 1 180 ? -26.375 -12.633 8.445 1 54.88 180 ASN A C 1
ATOM 1360 O O . ASN A 1 180 ? -26.625 -13.758 8.891 1 54.88 180 ASN A O 1
ATOM 1364 N N . HIS A 1 181 ? -27.375 -11.883 8.102 1 50.5 181 HIS A N 1
ATOM 1365 C CA . HIS A 1 181 ? -28.75 -12.328 8.312 1 50.5 181 HIS A CA 1
ATOM 1366 C C . HIS A 1 181 ? -29.203 -13.25 7.191 1 50.5 181 HIS A C 1
ATOM 1368 O O . HIS A 1 181 ? -30.156 -14.023 7.363 1 50.5 181 HIS A O 1
ATOM 1374 N N . THR A 1 182 ? -28.703 -13.195 6.047 1 44.66 182 THR A N 1
ATOM 1375 C CA . THR A 1 182 ? -29.281 -14.078 5.047 1 44.66 182 THR A CA 1
ATOM 1376 C C . THR A 1 182 ? -28.734 -15.5 5.203 1 44.66 182 THR A C 1
ATOM 1378 O O . THR A 1 182 ? -29.219 -16.422 4.547 1 44.66 182 THR A O 1
ATOM 1381 N N . GLU A 1 183 ? -27.656 -15.703 5.82 1 42.94 183 GLU A N 1
ATOM 1382 C CA . GLU A 1 183 ? -27.266 -17.109 5.945 1 42.94 183 GLU A CA 1
ATOM 1383 C C . GLU A 1 183 ? -28.031 -17.797 7.066 1 42.94 183 GLU A C 1
ATOM 1385 O O . GLU A 1 183 ? -27.812 -18.969 7.34 1 42.94 183 GLU A O 1
ATOM 1390 N N . GLU A 1 184 ? -29 -17.062 7.805 1 36.19 184 GLU A N 1
ATOM 1391 C CA . GLU A 1 184 ? -29.922 -17.891 8.57 1 36.19 184 GLU A CA 1
ATOM 1392 C C . GLU A 1 184 ? -31.156 -18.266 7.738 1 36.19 184 GLU A C 1
ATOM 1394 O O . GLU A 1 184 ? -31.688 -17.422 7 1 36.19 184 GLU A O 1
ATOM 1399 N N . MET B 1 1 ? 39.562 1.857 -12.461 1 21.08 1 MET B N 1
ATOM 1400 C CA . MET B 1 1 ? 38.375 0.977 -12.477 1 21.08 1 MET B CA 1
ATOM 1401 C C . MET B 1 1 ? 38.156 0.35 -11.102 1 21.08 1 MET B C 1
ATOM 1403 O O . MET B 1 1 ? 38.938 -0.508 -10.672 1 21.08 1 MET B O 1
ATOM 1407 N N . LYS B 1 2 ? 37.75 1.146 -10.172 1 28.59 2 LYS B N 1
ATOM 1408 C CA . LYS B 1 2 ? 37.688 0.648 -8.797 1 28.59 2 LYS B CA 1
ATOM 1409 C C . LYS B 1 2 ? 36.938 -0.665 -8.719 1 28.59 2 LYS B C 1
ATOM 1411 O O . LYS B 1 2 ? 35.781 -0.737 -9.141 1 28.59 2 LYS B O 1
ATOM 1416 N N . ARG B 1 3 ? 37.594 -1.831 -8.609 1 28.62 3 ARG B N 1
ATOM 1417 C CA . ARG B 1 3 ? 37 -3.162 -8.445 1 28.62 3 ARG B CA 1
ATOM 1418 C C . ARG B 1 3 ? 36.031 -3.195 -7.266 1 28.62 3 ARG B C 1
ATOM 1420 O O . ARG B 1 3 ? 36.375 -2.748 -6.168 1 28.62 3 ARG B O 1
ATOM 1427 N N . ILE B 1 4 ? 34.719 -3.102 -7.559 1 31.61 4 ILE B N 1
ATOM 1428 C CA . ILE B 1 4 ? 33.719 -3.402 -6.555 1 31.61 4 ILE B CA 1
ATOM 1429 C C . ILE B 1 4 ? 34.094 -4.664 -5.785 1 31.61 4 ILE B C 1
ATOM 1431 O O . ILE B 1 4 ? 34.344 -5.707 -6.391 1 31.61 4 ILE B O 1
ATOM 1435 N N . PRO B 1 5 ? 34.625 -4.5 -4.594 1 32.53 5 PRO B N 1
ATOM 1436 C CA . PRO B 1 5 ? 35.125 -5.711 -3.932 1 32.53 5 PRO B CA 1
ATOM 1437 C C . PRO B 1 5 ? 34.125 -6.879 -4.035 1 32.53 5 PRO B C 1
ATOM 1439 O O . PRO B 1 5 ? 32.906 -6.668 -4.086 1 32.53 5 PRO B O 1
ATOM 1442 N N . ASP B 1 6 ? 34.469 -8.055 -4.512 1 34 6 ASP B N 1
ATOM 1443 C CA . ASP B 1 6 ? 33.875 -9.383 -4.629 1 34 6 ASP B CA 1
ATOM 1444 C C . ASP B 1 6 ? 33 -9.703 -3.42 1 34 6 ASP B C 1
ATOM 1446 O O . ASP B 1 6 ? 32.031 -10.477 -3.525 1 34 6 ASP B O 1
ATOM 1450 N N . GLU B 1 7 ? 33.344 -9.289 -2.156 1 32.75 7 GLU B N 1
ATOM 1451 C CA . GLU B 1 7 ? 32.812 -9.797 -0.887 1 32.75 7 GLU B CA 1
ATOM 1452 C C . GLU B 1 7 ? 31.422 -9.266 -0.597 1 32.75 7 GLU B C 1
ATOM 1454 O O . GLU B 1 7 ? 30.75 -9.742 0.315 1 32.75 7 GLU B O 1
ATOM 1459 N N . VAL B 1 8 ? 31.062 -8.18 -0.878 1 32.94 8 VAL B N 1
ATOM 1460 C CA . VAL B 1 8 ? 29.703 -7.699 -0.72 1 32.94 8 VAL B CA 1
ATOM 1461 C C . VAL B 1 8 ? 28.75 -8.555 -1.562 1 32.94 8 VAL B C 1
ATOM 1463 O O . VAL B 1 8 ? 27.547 -8.273 -1.636 1 32.94 8 VAL B O 1
ATOM 1466 N N . SER B 1 9 ? 29.109 -9.32 -2.537 1 36.72 9 SER B N 1
ATOM 1467 C CA . SER B 1 9 ? 28.547 -10.352 -3.395 1 36.72 9 SER B CA 1
ATOM 1468 C C . SER B 1 9 ? 27.969 -11.5 -2.57 1 36.72 9 SER B C 1
ATOM 1470 O O . SER B 1 9 ? 28.094 -12.664 -2.959 1 36.72 9 SER B O 1
ATOM 1472 N N . GLY B 1 10 ? 27.891 -11.43 -1.234 1 37.91 10 GLY B N 1
ATOM 1473 C CA . GLY B 1 10 ? 27.594 -12.469 -0.26 1 37.91 10 GLY B CA 1
ATOM 1474 C C . GLY B 1 10 ? 26.375 -13.305 -0.631 1 37.91 10 GLY B C 1
ATOM 1475 O O . GLY B 1 10 ? 25.719 -13.039 -1.633 1 37.91 10 GLY B O 1
ATOM 1476 N N . SER B 1 11 ? 25.844 -14.25 0.542 1 45.72 11 SER B N 1
ATOM 1477 C CA . SER B 1 11 ? 24.906 -15.359 0.768 1 45.72 11 SER B CA 1
ATOM 1478 C C . SER B 1 11 ? 23.516 -15.023 0.255 1 45.72 11 SER B C 1
ATOM 1480 O O . SER B 1 11 ? 22.672 -15.914 0.132 1 45.72 11 SER B O 1
ATOM 1482 N N . ALA B 1 12 ? 23.281 -13.805 0.05 1 55.44 12 ALA B N 1
ATOM 1483 C CA . ALA B 1 12 ? 21.922 -13.461 -0.392 1 55.44 12 ALA B CA 1
ATOM 1484 C C . ALA B 1 12 ? 21.703 -13.883 -1.842 1 55.44 12 ALA B C 1
ATOM 1486 O O . ALA B 1 12 ? 20.578 -14.18 -2.242 1 55.44 12 ALA B O 1
ATOM 1487 N N . GLY B 1 13 ? 22.859 -13.992 -2.555 1 68.88 13 GLY B N 1
ATOM 1488 C CA . GLY B 1 13 ? 22.766 -14.336 -3.965 1 68.88 13 GLY B CA 1
ATOM 1489 C C . GLY B 1 13 ? 22.047 -15.656 -4.211 1 68.88 13 GLY B C 1
ATOM 1490 O O . GLY B 1 13 ? 21.031 -15.695 -4.895 1 68.88 13 GLY B O 1
ATOM 1491 N N . PRO B 1 14 ? 22.531 -16.609 -3.463 1 73.81 14 PRO B N 1
ATOM 1492 C CA . PRO B 1 14 ? 21.859 -17.891 -3.668 1 73.81 14 PRO B CA 1
ATOM 1493 C C . PRO B 1 14 ? 20.422 -17.906 -3.162 1 73.81 14 PRO B C 1
ATOM 1495 O O . PRO B 1 14 ? 19.547 -18.531 -3.77 1 73.81 14 PRO B O 1
ATOM 1498 N N . ALA B 1 15 ? 20.25 -17.156 -2.039 1 76.5 15 ALA B N 1
ATOM 1499 C CA . ALA B 1 15 ? 18.891 -17.125 -1.487 1 76.5 15 ALA B CA 1
ATOM 1500 C C . ALA B 1 15 ? 17.938 -16.406 -2.436 1 76.5 15 ALA B C 1
ATOM 1502 O O . ALA B 1 15 ? 16.812 -16.859 -2.648 1 76.5 15 ALA B O 1
ATOM 1503 N N . ILE B 1 16 ? 18.422 -15.398 -2.951 1 78.75 16 ILE B N 1
ATOM 1504 C CA . ILE B 1 16 ? 17.594 -14.625 -3.873 1 78.75 16 ILE B CA 1
ATOM 1505 C C . ILE B 1 16 ? 17.359 -15.43 -5.148 1 78.75 16 ILE B C 1
ATOM 1507 O O . ILE B 1 16 ? 16.234 -15.445 -5.676 1 78.75 16 ILE B O 1
ATOM 1511 N N . GLU B 1 17 ? 18.391 -16.062 -5.539 1 79.75 17 GLU B N 1
ATOM 1512 C CA . GLU B 1 17 ? 18.281 -16.859 -6.75 1 79.75 17 GLU B CA 1
ATOM 1513 C C . GLU B 1 17 ? 17.281 -18 -6.559 1 79.75 17 GLU B C 1
ATOM 1515 O O . GLU B 1 17 ? 16.422 -18.234 -7.422 1 79.75 17 GLU B O 1
ATOM 1520 N N . ASN B 1 18 ? 17.422 -18.672 -5.449 1 81.12 18 ASN B N 1
ATOM 1521 C CA . ASN B 1 18 ? 16.5 -19.766 -5.156 1 81.12 18 ASN B CA 1
ATOM 1522 C C . ASN B 1 18 ? 15.055 -19.266 -5.039 1 81.12 18 ASN B C 1
ATOM 1524 O O . ASN B 1 18 ? 14.133 -19.922 -5.531 1 81.12 18 ASN B O 1
ATOM 1528 N N . TRP B 1 19 ? 14.938 -18.25 -4.402 1 83.88 19 TRP B N 1
ATOM 1529 C CA . TRP B 1 19 ? 13.625 -17.625 -4.258 1 83.88 19 TRP B CA 1
ATOM 1530 C C . TRP B 1 19 ? 13.031 -17.281 -5.621 1 83.88 19 TRP B C 1
ATOM 1532 O O . TRP B 1 19 ? 11.891 -17.641 -5.91 1 83.88 19 TRP B O 1
ATOM 1542 N N . ALA B 1 20 ? 13.742 -16.719 -6.441 1 78.38 20 ALA B N 1
ATOM 1543 C CA . ALA B 1 20 ? 13.289 -16.297 -7.766 1 78.38 20 ALA B CA 1
ATOM 1544 C C . ALA B 1 20 ? 12.883 -17.5 -8.609 1 78.38 20 ALA B C 1
ATOM 1546 O O . ALA B 1 20 ? 11.891 -17.453 -9.336 1 78.38 20 ALA B O 1
ATOM 1547 N N . ARG B 1 21 ? 13.539 -18.547 -8.461 1 78.5 21 ARG B N 1
ATOM 1548 C CA . ARG B 1 21 ? 13.297 -19.734 -9.281 1 78.5 21 ARG B CA 1
ATOM 1549 C C . ARG B 1 21 ? 12.055 -20.484 -8.812 1 78.5 21 ARG B C 1
ATOM 1551 O O . ARG B 1 21 ? 11.5 -21.297 -9.547 1 78.5 21 ARG B O 1
ATOM 1558 N N . SER B 1 22 ? 11.711 -20.188 -7.582 1 78.5 22 SER B N 1
ATOM 1559 C CA . SER B 1 22 ? 10.57 -20.906 -7.016 1 78.5 22 SER B CA 1
ATOM 1560 C C . SER B 1 22 ? 9.281 -20.578 -7.766 1 78.5 22 SER B C 1
ATOM 1562 O O . SER B 1 22 ? 8.305 -21.328 -7.691 1 78.5 22 SER B O 1
ATOM 1564 N N . PHE B 1 23 ? 9.273 -19.547 -8.484 1 75.5 23 PHE B N 1
ATOM 1565 C CA . PHE B 1 23 ? 8.062 -19.141 -9.18 1 75.5 23 PHE B CA 1
ATOM 1566 C C . PHE B 1 23 ? 7.809 -20.016 -10.398 1 75.5 23 PHE B C 1
ATOM 1568 O O . PHE B 1 23 ? 6.695 -20.047 -10.922 1 75.5 23 PHE B O 1
ATOM 1575 N N . TRP B 1 24 ? 8.688 -20.734 -10.883 1 73.25 24 TRP B N 1
ATOM 1576 C CA . TRP B 1 24 ? 8.562 -21.578 -12.062 1 73.25 24 TRP B CA 1
ATOM 1577 C C . TRP B 1 24 ? 8.047 -22.969 -11.68 1 73.25 24 TRP B C 1
ATOM 1579 O O . TRP B 1 24 ? 7.52 -23.688 -12.531 1 73.25 24 TRP B O 1
ATOM 1589 N N . SER B 1 25 ? 8.141 -23.281 -10.492 1 65 25 SER B N 1
ATOM 1590 C CA . SER B 1 25 ? 8.039 -24.703 -10.195 1 65 25 SER B CA 1
ATOM 1591 C C . SER B 1 25 ? 6.691 -25.047 -9.562 1 65 25 SER B C 1
ATOM 1593 O O . SER B 1 25 ? 6.523 -26.109 -8.992 1 65 25 SER B O 1
ATOM 1595 N N . THR B 1 26 ? 5.668 -24.188 -9.758 1 63.47 26 THR B N 1
ATOM 1596 C CA . THR B 1 26 ? 4.508 -24.625 -8.984 1 63.47 26 THR B CA 1
ATOM 1597 C C . THR B 1 26 ? 3.643 -25.562 -9.805 1 63.47 26 THR B C 1
ATOM 1599 O O . THR B 1 26 ? 2.957 -25.141 -10.742 1 63.47 26 THR B O 1
ATOM 1602 N N . THR B 1 27 ? 3.947 -26.828 -9.961 1 65.38 27 THR B N 1
ATOM 1603 C CA . THR B 1 27 ? 3.209 -27.859 -10.68 1 65.38 27 THR B CA 1
ATOM 1604 C C . THR B 1 27 ? 2.26 -28.609 -9.742 1 65.38 27 THR B C 1
ATOM 1606 O O . THR B 1 27 ? 1.779 -29.688 -10.062 1 65.38 27 THR B O 1
ATOM 1609 N N . SER B 1 28 ? 1.879 -27.938 -8.75 1 66.31 28 SER B N 1
ATOM 1610 C CA . SER B 1 28 ? 1.051 -28.688 -7.82 1 66.31 28 SER B CA 1
ATOM 1611 C C . SER B 1 28 ? -0.395 -28.766 -8.297 1 66.31 28 SER B C 1
ATOM 1613 O O . SER B 1 28 ? -0.898 -27.828 -8.922 1 66.31 28 SER B O 1
ATOM 1615 N N . GLU B 1 29 ? -1.074 -29.891 -8.141 1 78 29 GLU B N 1
ATOM 1616 C CA . GLU B 1 29 ? -2.494 -30.094 -8.414 1 78 29 GLU B CA 1
ATOM 1617 C C . GLU B 1 29 ? -3.361 -29.281 -7.445 1 78 29 GLU B C 1
ATOM 1619 O O . GLU B 1 29 ? -4.531 -29.016 -7.73 1 78 29 GLU B O 1
ATOM 1624 N N . SER B 1 30 ? -2.814 -28.922 -6.395 1 86.5 30 SER B N 1
ATOM 1625 C CA . SER B 1 30 ? -3.557 -28.125 -5.414 1 86.5 30 SER B CA 1
ATOM 1626 C C . SER B 1 30 ? -3.783 -26.703 -5.902 1 86.5 30 SER B C 1
ATOM 1628 O O . SER B 1 30 ? -2.883 -26.094 -6.48 1 86.5 30 SER B O 1
ATOM 1630 N N . PRO B 1 31 ? -5.039 -26.281 -5.719 1 92.44 31 PRO B N 1
ATOM 1631 C CA . PRO B 1 31 ? -5.258 -24.875 -6.07 1 92.44 31 PRO B CA 1
ATOM 1632 C C . PRO B 1 31 ? -4.504 -23.922 -5.156 1 92.44 31 PRO B C 1
ATOM 1634 O O . PRO B 1 31 ? -4.336 -22.734 -5.492 1 92.44 31 PRO B O 1
ATOM 1637 N N . ASP B 1 32 ? -4.082 -24.422 -4.016 1 94.69 32 ASP B N 1
ATOM 1638 C CA . ASP B 1 32 ? -3.373 -23.578 -3.059 1 94.69 32 ASP B CA 1
ATOM 1639 C C . ASP B 1 32 ? -1.983 -23.203 -3.574 1 94.69 32 ASP B C 1
ATOM 1641 O O . ASP B 1 32 ? -1.229 -24.078 -4.016 1 94.69 32 ASP B O 1
ATOM 1645 N N . LEU B 1 33 ? -1.727 -21.969 -3.527 1 95.12 33 LEU B N 1
ATOM 1646 C CA . LEU B 1 33 ? -0.413 -21.5 -3.943 1 95.12 33 LEU B CA 1
ATOM 1647 C C . LEU B 1 33 ? 0.478 -21.234 -2.734 1 95.12 33 LEU B C 1
ATOM 1649 O O . LEU B 1 33 ? -0.001 -20.766 -1.694 1 95.12 33 LEU B O 1
ATOM 1653 N N . PRO B 1 34 ? 1.748 -21.484 -2.811 1 93.81 34 PRO B N 1
ATOM 1654 C CA . PRO B 1 34 ? 2.646 -21.25 -1.678 1 93.81 34 PRO B CA 1
ATOM 1655 C C . PRO B 1 34 ? 2.918 -19.766 -1.439 1 93.81 34 PRO B C 1
ATOM 1657 O O . PRO B 1 34 ? 2.822 -18.969 -2.369 1 93.81 34 PRO B O 1
ATOM 1660 N N . PRO B 1 35 ? 3.279 -19.438 -0.155 1 95.81 35 PRO B N 1
ATOM 1661 C CA . PRO B 1 35 ? 3.691 -18.047 0.083 1 95.81 35 PRO B CA 1
ATOM 1662 C C . PRO B 1 35 ? 4.949 -17.672 -0.694 1 95.81 35 PRO B C 1
ATOM 1664 O O . PRO B 1 35 ? 5.746 -18.531 -1.054 1 95.81 35 PRO B O 1
ATOM 1667 N N . HIS B 1 36 ? 5.07 -16.359 -0.967 1 94.69 36 HIS B N 1
ATOM 1668 C CA . HIS B 1 36 ? 6.25 -15.875 -1.675 1 94.69 36 HIS B CA 1
ATOM 1669 C C . HIS B 1 36 ? 7.516 -16.109 -0.855 1 94.69 36 HIS B C 1
ATOM 1671 O O . HIS B 1 36 ? 8.578 -16.391 -1.412 1 94.69 36 HIS B O 1
ATOM 1677 N N . HIS B 1 37 ? 7.469 -15.867 0.355 1 91.81 37 HIS B N 1
ATOM 1678 C CA . HIS B 1 37 ? 8.516 -15.969 1.363 1 91.81 37 HIS B CA 1
ATOM 1679 C C . HIS B 1 37 ? 7.926 -16.172 2.754 1 91.81 37 HIS B C 1
ATOM 1681 O O . HIS B 1 37 ? 6.848 -15.656 3.055 1 91.81 37 HIS B O 1
ATOM 1687 N N . PRO B 1 38 ? 8.633 -16.953 3.602 1 94.19 38 PRO B N 1
ATOM 1688 C CA . PRO B 1 38 ? 8.07 -17.172 4.938 1 94.19 38 PRO B CA 1
ATOM 1689 C C . PRO B 1 38 ? 7.844 -15.875 5.707 1 94.19 38 PRO B C 1
ATOM 1691 O O . PRO B 1 38 ? 6.938 -15.797 6.543 1 94.19 38 PRO B O 1
ATOM 1694 N N . ASP B 1 39 ? 8.617 -14.883 5.387 1 96.25 39 ASP B N 1
ATOM 1695 C CA . ASP B 1 39 ? 8.547 -13.641 6.148 1 96.25 39 ASP B CA 1
ATOM 1696 C C . ASP B 1 39 ? 7.906 -12.523 5.32 1 96.25 39 ASP B C 1
ATOM 1698 O O . ASP B 1 39 ? 7.996 -11.352 5.68 1 96.25 39 ASP B O 1
ATOM 1702 N N . CYS B 1 40 ? 7.285 -12.891 4.254 1 97.69 40 CYS B N 1
ATOM 1703 C CA . CYS B 1 40 ? 6.656 -11.898 3.396 1 97.69 40 CYS B CA 1
ATOM 1704 C C . CYS B 1 40 ? 5.586 -11.125 4.156 1 97.69 40 CYS B C 1
ATOM 1706 O O . CYS B 1 40 ? 4.766 -11.711 4.863 1 97.69 40 CYS B O 1
ATOM 1708 N N . LEU B 1 41 ? 5.559 -9.852 3.986 1 98.62 41 LEU B N 1
ATOM 1709 C CA . LEU B 1 41 ? 4.59 -8.977 4.641 1 98.62 41 LEU B CA 1
ATOM 1710 C C . LEU B 1 41 ? 3.168 -9.344 4.227 1 98.62 41 LEU B C 1
ATOM 1712 O O . LEU B 1 41 ? 2.248 -9.289 5.047 1 98.62 41 LEU B O 1
ATOM 1716 N N . GLY B 1 42 ? 2.936 -9.656 3.002 1 98.69 42 GLY B N 1
ATOM 1717 C CA . GLY B 1 42 ? 1.606 -9.938 2.484 1 98.69 42 GLY B CA 1
ATOM 1718 C C . GLY B 1 42 ? 1.112 -11.328 2.838 1 98.69 42 GLY B C 1
ATOM 1719 O O . GLY B 1 42 ? -0.012 -11.492 3.318 1 98.69 42 GLY B O 1
ATOM 1720 N N . CYS B 1 43 ? 2.002 -12.32 2.715 1 98.38 43 CYS B N 1
ATOM 1721 C CA . CYS B 1 43 ? 1.487 -13.688 2.742 1 98.38 43 CYS B CA 1
ATOM 1722 C C . CYS B 1 43 ? 2.316 -14.562 3.672 1 98.38 43 CYS B C 1
ATOM 1724 O O . CYS B 1 43 ? 1.986 -15.734 3.891 1 98.38 43 CYS B O 1
ATOM 1726 N N . GLY B 1 44 ? 3.365 -14.07 4.246 1 97.75 44 GLY B N 1
ATOM 1727 C CA . GLY B 1 44 ? 4.277 -14.914 5 1 97.75 44 GLY B CA 1
ATOM 1728 C C . GLY B 1 44 ? 3.697 -15.398 6.316 1 97.75 44 GLY B C 1
ATOM 1729 O O . GLY B 1 44 ? 3.391 -14.594 7.195 1 97.75 44 GLY B O 1
ATOM 1730 N N . PRO B 1 45 ? 3.639 -16.703 6.434 1 97.12 45 PRO B N 1
ATOM 1731 C CA . PRO B 1 45 ? 3.057 -17.234 7.668 1 97.12 45 PRO B CA 1
ATOM 1732 C C . PRO B 1 45 ? 3.943 -17 8.891 1 97.12 45 PRO B C 1
ATOM 1734 O O . PRO B 1 45 ? 3.469 -17.062 10.023 1 97.12 45 PRO B O 1
ATOM 1737 N N . GLU B 1 46 ? 5.191 -16.672 8.703 1 97.06 46 GLU B N 1
ATOM 1738 C CA . GLU B 1 46 ? 6.113 -16.5 9.828 1 97.06 46 GLU B CA 1
ATOM 1739 C C . GLU B 1 46 ? 6.297 -15.023 10.156 1 97.06 46 GLU B C 1
ATOM 1741 O O . GLU B 1 46 ? 7.094 -14.672 11.031 1 97.06 46 GLU B O 1
ATOM 1746 N N . ASN B 1 47 ? 5.645 -14.133 9.461 1 97.81 47 ASN B N 1
ATOM 1747 C CA . ASN B 1 47 ? 5.656 -12.703 9.766 1 97.81 47 ASN B CA 1
ATOM 1748 C C . ASN B 1 47 ? 4.441 -12.297 10.594 1 97.81 47 ASN B C 1
ATOM 1750 O O . ASN B 1 47 ? 3.352 -12.102 10.047 1 97.81 47 ASN B O 1
ATOM 1754 N N . PRO B 1 48 ? 4.562 -12.164 11.836 1 97.25 48 PRO B N 1
ATOM 1755 C CA . PRO B 1 48 ? 3.4 -11.844 12.672 1 97.25 48 PRO B CA 1
ATOM 1756 C C . PRO B 1 48 ? 2.881 -10.43 12.445 1 97.25 48 PRO B C 1
ATOM 1758 O O . PRO B 1 48 ? 1.797 -10.078 12.922 1 97.25 48 PRO B O 1
ATOM 1761 N N . HIS B 1 49 ? 3.574 -9.664 11.695 1 96.94 49 HIS B N 1
ATOM 1762 C CA . HIS B 1 49 ? 3.188 -8.281 11.453 1 96.94 49 HIS B CA 1
ATOM 1763 C C . HIS B 1 49 ? 2.414 -8.141 10.148 1 96.94 49 HIS B C 1
ATOM 1765 O O . HIS B 1 49 ? 1.901 -7.062 9.844 1 96.94 49 HIS B O 1
ATOM 1771 N N . GLY B 1 50 ? 2.414 -9.219 9.375 1 98.06 50 GLY B N 1
ATOM 1772 C CA . GLY B 1 50 ? 1.861 -9.148 8.031 1 98.06 50 GLY B CA 1
ATOM 1773 C C . GLY B 1 50 ? 0.416 -9.602 7.957 1 98.06 50 GLY B C 1
ATOM 1774 O O . GLY B 1 50 ? -0.34 -9.445 8.914 1 98.06 50 GLY B O 1
ATOM 1775 N N . HIS B 1 51 ? 0.012 -10 6.781 1 98.62 51 HIS B N 1
ATOM 1776 C CA . HIS B 1 51 ? -1.394 -10.273 6.504 1 98.62 51 HIS B CA 1
ATOM 1777 C C . HIS B 1 51 ? -1.655 -11.773 6.41 1 98.62 51 HIS B C 1
ATOM 1779 O O . HIS B 1 51 ? -2.807 -12.211 6.477 1 98.62 51 HIS B O 1
ATOM 1785 N N . ALA B 1 52 ? -0.621 -12.586 6.223 1 98.06 52 ALA B N 1
ATOM 1786 C CA . ALA B 1 52 ? -0.731 -14.039 6.082 1 98.06 52 ALA B CA 1
ATOM 1787 C C . ALA B 1 52 ? -1.784 -14.406 5.043 1 98.06 52 ALA B C 1
ATOM 1789 O O . ALA B 1 52 ? -2.617 -15.289 5.281 1 98.06 52 ALA B O 1
ATOM 1790 N N . LEU B 1 53 ? -1.76 -13.719 3.928 1 98.44 53 LEU B N 1
ATOM 1791 C CA . LEU B 1 53 ? -2.701 -13.977 2.844 1 98.44 53 LEU B CA 1
ATOM 1792 C C . LEU B 1 53 ? -2.572 -15.406 2.334 1 98.44 53 LEU B C 1
ATOM 1794 O O . LEU B 1 53 ? -1.46 -15.891 2.111 1 98.44 53 LEU B O 1
ATOM 1798 N N . SER B 1 54 ? -3.674 -16.078 2.26 1 98.25 54 SER B N 1
ATOM 1799 C CA . SER B 1 54 ? -3.762 -17.391 1.616 1 98.25 54 SER B CA 1
ATOM 1800 C C . SER B 1 54 ? -4.438 -17.297 0.252 1 98.25 54 SER B C 1
ATOM 1802 O O . SER B 1 54 ? -5.543 -16.766 0.138 1 98.25 54 SER B O 1
ATOM 1804 N N . VAL B 1 55 ? -3.773 -17.844 -0.743 1 98 55 VAL B N 1
ATOM 1805 C CA . VAL B 1 55 ? -4.227 -17.578 -2.104 1 98 55 VAL B CA 1
ATOM 1806 C C . VAL B 1 55 ? -4.406 -18.891 -2.855 1 98 55 VAL B C 1
ATOM 1808 O O . VAL B 1 55 ? -3.602 -19.812 -2.703 1 98 55 VAL B O 1
ATOM 1811 N N . GLN B 1 56 ? -5.449 -18.906 -3.631 1 97.75 56 GLN B N 1
ATOM 1812 C CA . GLN B 1 56 ? -5.734 -20.062 -4.48 1 97.75 56 GLN B CA 1
ATOM 1813 C C . GLN B 1 56 ? -5.848 -19.641 -5.945 1 97.75 56 GLN B C 1
ATOM 1815 O O . GLN B 1 56 ? -6.215 -18.516 -6.25 1 97.75 56 GLN B O 1
ATOM 1820 N N . ARG B 1 57 ? -5.551 -20.609 -6.77 1 96 57 ARG B N 1
ATOM 1821 C CA . ARG B 1 57 ? -5.879 -20.453 -8.18 1 96 57 ARG B CA 1
ATOM 1822 C C . ARG B 1 57 ? -7.383 -20.531 -8.406 1 96 57 ARG B C 1
ATOM 1824 O O . ARG B 1 57 ? -8.078 -21.297 -7.742 1 96 57 ARG B O 1
ATOM 1831 N N . ASP B 1 58 ? -7.809 -19.703 -9.273 1 92.12 58 ASP B N 1
ATOM 1832 C CA . ASP B 1 58 ? -9.195 -19.844 -9.719 1 92.12 58 ASP B CA 1
ATOM 1833 C C . ASP B 1 58 ? -9.289 -19.812 -11.242 1 92.12 58 ASP B C 1
ATOM 1835 O O . ASP B 1 5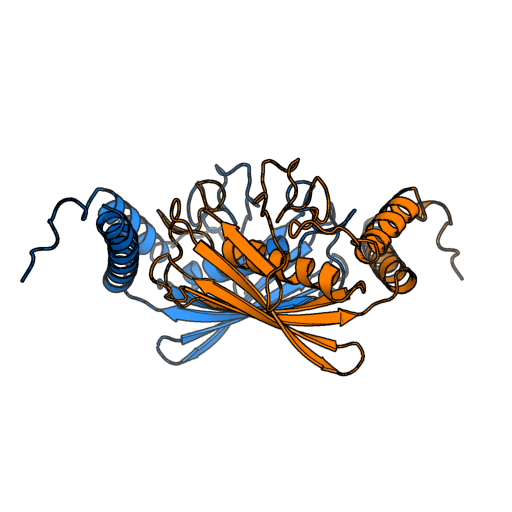8 ? -8.273 -19.828 -11.938 1 92.12 58 ASP B O 1
ATOM 1839 N N . GLU B 1 59 ? -10.484 -19.969 -11.734 1 90.62 59 GLU B N 1
ATOM 1840 C CA . GLU B 1 59 ? -10.695 -20.109 -13.172 1 90.62 59 GLU B CA 1
ATOM 1841 C C . GLU B 1 59 ? -10.078 -18.938 -13.938 1 90.62 59 GLU B C 1
ATOM 1843 O O . GLU B 1 59 ? -9.578 -19.109 -15.047 1 90.62 59 GLU B O 1
ATOM 1848 N N . ASN B 1 60 ? -9.945 -17.766 -13.352 1 93.12 60 ASN B N 1
ATOM 1849 C CA . ASN B 1 60 ? -9.547 -16.562 -14.07 1 93.12 60 ASN B CA 1
ATOM 1850 C C . ASN B 1 60 ? -8.188 -16.047 -13.594 1 93.12 60 ASN B C 1
ATOM 1852 O O . ASN B 1 60 ? -7.637 -15.117 -14.18 1 93.12 60 ASN B O 1
ATOM 1856 N N . GLY B 1 61 ? -7.688 -16.625 -12.609 1 97 61 GLY B N 1
ATOM 1857 C CA . GLY B 1 61 ? -6.453 -16.156 -12.008 1 97 61 GLY B CA 1
ATOM 1858 C C . GLY B 1 61 ? -6.227 -16.656 -10.602 1 97 61 GLY B C 1
ATOM 1859 O O . GLY B 1 61 ? -5.961 -17.844 -10.398 1 97 61 GLY B O 1
ATOM 1860 N N . VAL B 1 62 ? -6.344 -15.672 -9.656 1 98.25 62 VAL B N 1
ATOM 1861 C CA . VAL B 1 62 ? -6.152 -16.094 -8.273 1 98.25 62 VAL B CA 1
ATOM 1862 C C . VAL B 1 62 ? -7.188 -15.422 -7.375 1 98.25 62 VAL B C 1
ATOM 1864 O O . VAL B 1 62 ? -7.734 -14.375 -7.73 1 98.25 62 VAL B O 1
ATOM 1867 N N . VAL B 1 63 ? -7.449 -16.047 -6.246 1 98.62 63 VAL B N 1
ATOM 1868 C CA . VAL B 1 63 ? -8.453 -15.562 -5.305 1 98.62 63 VAL B CA 1
ATOM 1869 C C . VAL B 1 63 ? -7.945 -15.719 -3.875 1 98.62 63 VAL B C 1
ATOM 1871 O O . VAL B 1 63 ? -7.199 -16.656 -3.576 1 98.62 63 VAL B O 1
ATOM 1874 N N . ALA B 1 64 ? -8.352 -14.828 -3.039 1 98.69 64 ALA B N 1
ATOM 1875 C CA . ALA B 1 64 ? -8.055 -14.883 -1.608 1 98.69 64 ALA B CA 1
ATOM 1876 C C . ALA B 1 64 ? -9.219 -14.328 -0.789 1 98.69 64 ALA B C 1
ATOM 1878 O O . ALA B 1 64 ? -10.047 -13.57 -1.308 1 98.69 64 ALA B O 1
ATOM 1879 N N . HIS B 1 65 ? -9.266 -14.703 0.437 1 98.5 65 HIS B N 1
ATOM 1880 C CA . HIS B 1 65 ? -10.156 -14.148 1.453 1 98.5 65 HIS B CA 1
ATOM 1881 C C . HIS B 1 65 ? -9.359 -13.523 2.598 1 98.5 65 HIS B C 1
ATOM 1883 O O . HIS B 1 65 ? -8.367 -14.094 3.049 1 98.5 65 HIS B O 1
ATOM 1889 N N . HIS B 1 66 ? -9.836 -12.391 2.979 1 98.62 66 HIS B N 1
ATOM 1890 C CA . HIS B 1 66 ? -9.008 -11.711 3.969 1 98.62 66 HIS B CA 1
ATOM 1891 C C . HIS B 1 66 ? -9.859 -10.875 4.922 1 98.62 66 HIS B C 1
ATOM 1893 O O . HIS B 1 66 ? -10.891 -10.328 4.523 1 98.62 66 HIS B O 1
ATOM 1899 N N . VAL B 1 67 ? -9.453 -10.82 6.176 1 98.56 67 VAL B N 1
ATOM 1900 C CA . VAL B 1 67 ? -10 -9.953 7.215 1 98.56 67 VAL B CA 1
ATOM 1901 C C . VAL B 1 67 ? -8.898 -9.07 7.793 1 98.56 67 VAL B C 1
ATOM 1903 O O . VAL B 1 67 ? -7.914 -9.578 8.344 1 98.56 67 VAL B O 1
ATOM 1906 N N . PHE B 1 68 ? -9.07 -7.805 7.539 1 98.56 68 PHE B N 1
ATOM 1907 C CA . PHE B 1 68 ? -8.156 -6.883 8.211 1 98.56 68 PHE B CA 1
ATOM 1908 C C . PHE B 1 68 ? -8.453 -6.824 9.703 1 98.56 68 PHE B C 1
ATOM 1910 O O . PHE B 1 68 ? -9.609 -6.93 10.117 1 98.56 68 PHE B O 1
ATOM 1917 N N . ASP B 1 69 ? -7.371 -6.59 10.469 1 98.06 69 ASP B N 1
ATOM 1918 C CA . ASP B 1 69 ? -7.57 -6.527 11.914 1 98.06 69 ASP B CA 1
ATOM 1919 C C . ASP B 1 69 ? -6.863 -5.312 12.516 1 98.06 69 ASP B C 1
ATOM 1921 O O . ASP B 1 69 ? -6.531 -4.363 11.797 1 98.06 69 ASP B O 1
ATOM 1925 N N . GLN B 1 70 ? -6.676 -5.309 13.812 1 96.69 70 GLN B N 1
ATOM 1926 C CA . GLN B 1 70 ? -6.215 -4.121 14.523 1 96.69 70 GLN B CA 1
ATOM 1927 C C . GLN B 1 70 ? -4.781 -3.771 14.148 1 96.69 70 GLN B C 1
ATOM 1929 O O . GLN B 1 70 ? -4.316 -2.66 14.414 1 96.69 70 GLN B O 1
ATOM 1934 N N . ARG B 1 71 ? -4.062 -4.699 13.555 1 97.31 71 ARG B N 1
ATOM 1935 C CA . ARG B 1 71 ? -2.717 -4.402 13.078 1 97.31 71 ARG B CA 1
ATOM 1936 C C . ARG B 1 71 ? -2.754 -3.404 11.93 1 97.31 71 ARG B C 1
ATOM 1938 O O . ARG B 1 71 ? -1.742 -2.771 11.609 1 97.31 71 ARG B O 1
ATOM 1945 N N . HIS B 1 72 ? -3.93 -3.287 11.266 1 98.25 72 HIS B N 1
ATOM 1946 C CA . HIS B 1 72 ? -4.012 -2.646 9.953 1 98.25 72 HIS B CA 1
ATOM 1947 C C . HIS B 1 72 ? -4.793 -1.34 10.031 1 98.25 72 HIS B C 1
ATOM 1949 O O . HIS B 1 72 ? -5.332 -0.876 9.023 1 98.25 72 HIS B O 1
ATOM 1955 N N . VAL B 1 73 ? -4.844 -0.679 11.18 1 96.19 73 VAL B N 1
ATOM 1956 C CA . VAL B 1 73 ? -5.719 0.455 11.453 1 96.19 73 VAL B CA 1
ATOM 1957 C C . VAL B 1 73 ? -5.238 1.682 10.68 1 96.19 73 VAL B C 1
ATOM 1959 O O . VAL B 1 73 ? -4.047 1.995 10.688 1 96.19 73 VAL B O 1
ATOM 1962 N N . GLY B 1 74 ? -6.141 2.324 9.961 1 94.44 74 GLY B N 1
ATOM 1963 C CA . GLY B 1 74 ? -5.926 3.65 9.398 1 94.44 74 GLY B CA 1
ATOM 1964 C C . GLY B 1 74 ? -6.68 4.738 10.141 1 94.44 74 GLY B C 1
ATOM 1965 O O . GLY B 1 74 ? -6.094 5.75 10.531 1 94.44 74 GLY B O 1
ATOM 1966 N N . ALA B 1 75 ? -7.941 4.527 10.359 1 90 75 ALA B N 1
ATOM 1967 C CA . ALA B 1 75 ? -8.883 5.285 11.18 1 90 75 ALA B CA 1
ATOM 1968 C C . ALA B 1 75 ? -9.711 4.355 12.07 1 90 75 ALA B C 1
ATOM 1970 O O . ALA B 1 75 ? -9.68 3.135 11.898 1 90 75 ALA B O 1
ATOM 1971 N N . PRO B 1 76 ? -10.344 4.938 13.023 1 86.62 76 PRO B N 1
ATOM 1972 C CA . PRO B 1 76 ? -11.133 4.051 13.883 1 86.62 76 PRO B CA 1
ATOM 1973 C C . PRO B 1 76 ? -12.094 3.168 13.086 1 86.62 76 PRO B C 1
ATOM 1975 O O . PRO B 1 76 ? -12.969 3.678 12.391 1 86.62 76 PRO B O 1
ATOM 1978 N N . GLY B 1 77 ? -11.82 1.879 13.148 1 91.06 77 GLY B N 1
ATOM 1979 C CA . GLY B 1 77 ? -12.711 0.901 12.531 1 91.06 77 GLY B CA 1
ATOM 1980 C C . GLY B 1 77 ? -12.414 0.673 11.062 1 91.06 77 GLY B C 1
ATOM 1981 O O . GLY B 1 77 ? -13.047 -0.171 10.422 1 91.06 77 GLY B O 1
ATOM 1982 N N . ILE B 1 78 ? -11.508 1.393 10.531 1 95.56 78 ILE B N 1
ATOM 1983 C CA . ILE B 1 78 ? -11.25 1.368 9.094 1 95.56 78 ILE B CA 1
ATOM 1984 C C . ILE B 1 78 ? -9.812 0.927 8.836 1 95.56 78 ILE B C 1
ATOM 1986 O O . ILE B 1 78 ? -8.891 1.367 9.523 1 95.56 78 ILE B O 1
ATOM 1990 N N . ALA B 1 79 ? -9.664 0.039 7.875 1 98.19 79 ALA B N 1
ATOM 1991 C CA . ALA B 1 79 ? -8.328 -0.409 7.48 1 98.19 79 ALA B CA 1
ATOM 1992 C C . ALA B 1 79 ? -7.559 0.713 6.789 1 98.19 79 ALA B C 1
ATOM 1994 O O . ALA B 1 79 ? -8.133 1.496 6.031 1 98.19 79 ALA B O 1
ATOM 1995 N N . HIS B 1 80 ? -6.293 0.784 7.066 1 98.69 80 HIS B N 1
ATOM 1996 C CA . HIS B 1 80 ? -5.418 1.738 6.395 1 98.69 80 HIS B CA 1
ATOM 1997 C C . HIS B 1 80 ? -5.363 1.473 4.895 1 98.69 80 HIS B C 1
ATOM 1999 O O . HIS B 1 80 ? -5.266 0.32 4.465 1 98.69 80 HIS B O 1
ATOM 2005 N N . GLY B 1 81 ? -5.398 2.484 4.078 1 98.69 81 GLY B N 1
ATOM 2006 C CA . GLY B 1 81 ? -5.285 2.311 2.639 1 98.69 81 GLY B CA 1
ATOM 2007 C C . GLY B 1 81 ? -4.039 1.552 2.227 1 98.69 81 GLY B C 1
ATOM 2008 O O . GLY B 1 81 ? -4.043 0.833 1.226 1 98.69 81 GLY B O 1
ATOM 2009 N N . GLY B 1 82 ? -2.969 1.761 2.918 1 98.81 82 GLY B N 1
ATOM 2010 C CA . GLY B 1 82 ? -1.733 1.034 2.674 1 98.81 82 GLY B CA 1
ATOM 2011 C C . GLY B 1 82 ? -1.859 -0.458 2.918 1 98.81 82 GLY B C 1
ATOM 2012 O O . GLY B 1 82 ? -1.191 -1.259 2.26 1 98.81 82 GLY B O 1
ATOM 2013 N N . ALA B 1 83 ? -2.637 -0.854 3.904 1 98.88 83 ALA B N 1
ATOM 2014 C CA . ALA B 1 83 ? -2.896 -2.273 4.133 1 98.88 83 ALA B CA 1
ATOM 2015 C C . ALA B 1 83 ? -3.648 -2.889 2.955 1 98.88 83 ALA B C 1
ATOM 2017 O O . ALA B 1 83 ? -3.328 -3.996 2.518 1 98.88 83 ALA B O 1
ATOM 2018 N N . VAL B 1 84 ? -4.621 -2.154 2.473 1 98.94 84 VAL B N 1
ATOM 2019 C CA . VAL B 1 84 ? -5.375 -2.586 1.3 1 98.94 84 VAL B CA 1
ATOM 2020 C C . VAL B 1 84 ? -4.434 -2.734 0.107 1 98.94 84 VAL B C 1
ATOM 2022 O O . VAL B 1 84 ? -4.477 -3.742 -0.604 1 98.94 84 VAL B O 1
ATOM 2025 N N . ALA B 1 85 ? -3.58 -1.749 -0.088 1 98.94 85 ALA B N 1
ATOM 2026 C CA . ALA B 1 85 ? -2.596 -1.808 -1.164 1 98.94 85 ALA B CA 1
ATOM 2027 C C . ALA B 1 85 ? -1.692 -3.029 -1.015 1 98.94 85 ALA B C 1
ATOM 2029 O O . ALA B 1 85 ? -1.348 -3.678 -2.004 1 98.94 85 ALA B O 1
ATOM 2030 N N . THR B 1 86 ? -1.323 -3.305 0.205 1 98.88 86 THR B N 1
ATOM 2031 C CA . THR B 1 86 ? -0.412 -4.41 0.474 1 98.88 86 THR B CA 1
ATOM 2032 C C . THR B 1 86 ? -1.018 -5.734 0.016 1 98.88 86 THR B C 1
ATOM 2034 O O . THR B 1 86 ? -0.374 -6.504 -0.701 1 98.88 86 THR B O 1
ATOM 2037 N N . VAL B 1 87 ? -2.252 -6.016 0.376 1 98.88 87 VAL B N 1
ATOM 2038 C CA . VAL B 1 87 ? -2.818 -7.328 0.078 1 98.88 87 VAL B CA 1
ATOM 2039 C C . VAL B 1 87 ? -3.117 -7.438 -1.415 1 98.88 87 VAL B C 1
ATOM 2041 O O . VAL B 1 87 ? -2.973 -8.508 -2.008 1 98.88 87 VAL B O 1
ATOM 2044 N N . LEU B 1 88 ? -3.502 -6.32 -2.043 1 98.94 88 LEU B N 1
ATOM 2045 C CA . LEU B 1 88 ? -3.76 -6.363 -3.479 1 98.94 88 LEU B CA 1
ATOM 2046 C C . LEU B 1 88 ? -2.457 -6.512 -4.258 1 98.94 88 LEU B C 1
ATOM 2048 O O . LEU B 1 88 ? -2.402 -7.25 -5.246 1 98.94 88 LEU B O 1
ATOM 2052 N N . ASP B 1 89 ? -1.431 -5.809 -3.842 1 98.94 89 ASP B N 1
ATOM 2053 C CA . ASP B 1 89 ? -0.115 -5.973 -4.453 1 98.94 89 ASP B CA 1
ATOM 2054 C C . ASP B 1 89 ? 0.389 -7.406 -4.289 1 98.94 89 ASP B C 1
ATOM 2056 O O . ASP B 1 89 ? 0.909 -7.996 -5.238 1 98.94 89 ASP B O 1
ATOM 2060 N N . ASP B 1 90 ? 0.235 -7.926 -3.123 1 98.81 90 ASP B N 1
ATOM 2061 C CA . ASP B 1 90 ? 0.654 -9.305 -2.861 1 98.81 90 ASP B CA 1
ATOM 2062 C C . ASP B 1 90 ? -0.106 -10.281 -3.75 1 98.81 90 ASP B C 1
ATOM 2064 O O . ASP B 1 90 ? 0.481 -11.227 -4.285 1 98.81 90 ASP B O 1
ATOM 2068 N N . LEU B 1 91 ? -1.377 -10.086 -3.857 1 98.81 91 LEU B N 1
ATOM 2069 C CA . LEU B 1 91 ? -2.223 -10.906 -4.715 1 98.81 91 LEU B CA 1
ATOM 2070 C C . LEU B 1 91 ? -1.711 -10.898 -6.152 1 98.81 91 LEU B C 1
ATOM 2072 O O . LEU B 1 91 ? -1.638 -11.953 -6.793 1 98.81 91 LEU B O 1
ATOM 2076 N N . PHE B 1 92 ? -1.366 -9.711 -6.633 1 98.75 92 PHE B N 1
ATOM 2077 C CA . PHE B 1 92 ? -0.785 -9.609 -7.965 1 98.75 92 PHE B CA 1
ATOM 2078 C C . PHE B 1 92 ? 0.459 -10.484 -8.078 1 98.75 92 PHE B C 1
ATOM 2080 O O . PHE B 1 92 ? 0.681 -11.125 -9.109 1 98.75 92 PHE B O 1
ATOM 2087 N N . GLY B 1 93 ? 1.258 -10.484 -7.031 1 97.75 93 GLY B N 1
ATOM 2088 C CA . GLY B 1 93 ? 2.443 -11.328 -7.031 1 97.75 93 GLY B CA 1
ATOM 2089 C C . GLY B 1 93 ? 2.131 -12.797 -7.254 1 97.75 93 GLY B C 1
ATOM 2090 O O . GLY B 1 93 ? 2.9 -13.508 -7.902 1 97.75 93 GLY B O 1
ATOM 2091 N N . PHE B 1 94 ? 1.031 -13.25 -6.797 1 97.5 94 PHE B N 1
ATOM 2092 C CA . PHE B 1 94 ? 0.671 -14.664 -6.902 1 97.5 94 PHE B CA 1
ATOM 2093 C C . PHE B 1 94 ? 0.336 -15.031 -8.344 1 97.5 94 PHE B C 1
ATOM 2095 O O . PHE B 1 94 ? 0.404 -16.203 -8.719 1 97.5 94 PHE B O 1
ATOM 2102 N N . LEU B 1 95 ? -0.074 -14.07 -9.125 1 97 95 LEU B N 1
ATOM 2103 C CA . LEU B 1 95 ? -0.351 -14.359 -10.531 1 97 95 LEU B CA 1
ATOM 2104 C C . LEU B 1 95 ? 0.893 -14.891 -11.227 1 97 95 LEU B C 1
ATOM 2106 O O . LEU B 1 95 ? 0.79 -15.562 -12.258 1 97 95 LEU B O 1
ATOM 2110 N N . LEU B 1 96 ? 2.043 -14.555 -10.656 1 95.12 96 LEU B N 1
ATOM 2111 C CA . LEU B 1 96 ? 3.285 -14.961 -11.305 1 95.12 96 LEU B CA 1
ATOM 2112 C C . LEU B 1 96 ? 3.453 -16.484 -11.25 1 95.12 96 LEU B C 1
ATOM 2114 O O . LEU B 1 96 ? 4.125 -17.062 -12.109 1 95.12 96 LEU B O 1
ATOM 2118 N N . TYR B 1 97 ? 2.826 -17.109 -10.266 1 92.81 97 TYR B N 1
ATOM 2119 C CA . TYR B 1 97 ? 2.82 -18.562 -10.242 1 92.81 97 TYR B CA 1
ATOM 2120 C C . TYR B 1 97 ? 2.027 -19.141 -11.414 1 92.81 97 TYR B C 1
ATOM 2122 O O . TYR B 1 97 ? 2.307 -20.234 -11.883 1 92.81 97 TYR B O 1
ATOM 2130 N N . THR B 1 98 ? 1.054 -18.406 -11.859 1 89.38 98 THR B N 1
ATOM 2131 C CA . THR B 1 98 ? 0.242 -18.844 -12.984 1 89.38 98 THR B CA 1
ATOM 2132 C C . THR B 1 98 ? 0.92 -18.5 -14.305 1 89.38 98 THR B C 1
ATOM 2134 O O . THR B 1 98 ? 0.831 -19.25 -15.281 1 89.38 98 THR B O 1
ATOM 2137 N N . VAL B 1 99 ? 1.573 -17.391 -14.359 1 90.81 99 VAL B N 1
ATOM 2138 C CA . VAL B 1 99 ? 2.301 -16.922 -15.539 1 90.81 99 VAL B CA 1
ATOM 2139 C C . VAL B 1 99 ? 3.555 -17.781 -15.734 1 90.81 99 VAL B C 1
ATOM 2141 O O . VAL B 1 99 ? 3.932 -18.078 -16.875 1 90.81 99 VAL B O 1
ATOM 2144 N N . GLY B 1 100 ? 4.234 -18.125 -14.625 1 89.69 100 GLY B N 1
ATOM 2145 C CA . GLY B 1 100 ? 5.422 -18.969 -14.664 1 89.69 100 GLY B CA 1
ATOM 2146 C C . GLY B 1 100 ? 6.691 -18.188 -14.953 1 89.69 100 GLY B C 1
ATOM 2147 O O . GLY B 1 100 ? 7.625 -18.703 -15.562 1 89.69 100 GLY B O 1
ATOM 2148 N N . GLU B 1 101 ? 6.691 -16.906 -14.719 1 90.69 101 GLU B N 1
ATOM 2149 C CA . GLU B 1 101 ? 7.844 -16.031 -14.898 1 90.69 101 GLU B CA 1
ATOM 2150 C C . GLU B 1 101 ? 7.973 -15.039 -13.75 1 90.69 101 GLU B C 1
ATOM 2152 O O . GLU B 1 101 ? 6.969 -14.633 -13.148 1 90.69 101 GLU B O 1
ATOM 2157 N N . LEU B 1 102 ? 9.242 -14.672 -13.445 1 92.31 102 LEU B N 1
ATOM 2158 C CA . LEU B 1 102 ? 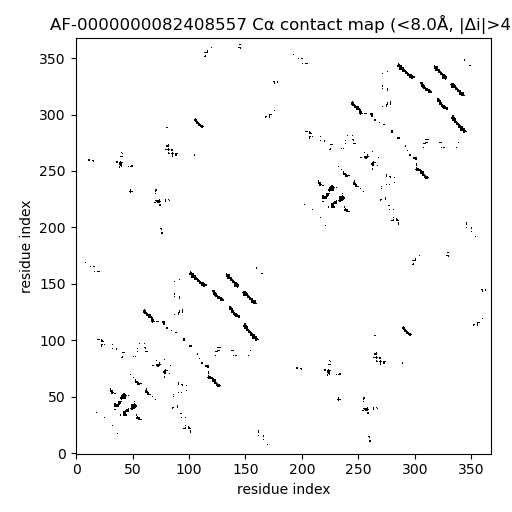9.508 -13.625 -12.461 1 92.31 102 LEU B CA 1
ATOM 2159 C C . LEU B 1 102 ? 9.234 -12.25 -13.055 1 92.31 102 LEU B C 1
ATOM 2161 O O . LEU B 1 102 ? 9.586 -11.977 -14.203 1 92.31 102 LEU B O 1
ATOM 2165 N N . ALA B 1 103 ? 8.656 -11.438 -12.258 1 95.62 103 ALA B N 1
ATOM 2166 C CA . ALA B 1 103 ? 8.398 -10.062 -12.672 1 95.62 103 ALA B CA 1
ATOM 2167 C C . ALA B 1 103 ? 8.508 -9.102 -11.492 1 95.62 103 ALA B C 1
ATOM 2169 O O . ALA B 1 103 ? 8.461 -9.523 -10.336 1 95.62 103 ALA B O 1
ATOM 2170 N N . VAL B 1 104 ? 8.742 -7.816 -11.773 1 96.38 104 VAL B N 1
ATOM 2171 C CA . VAL B 1 104 ? 8.789 -6.781 -10.75 1 96.38 104 VAL B CA 1
ATOM 2172 C C . VAL B 1 104 ? 7.664 -5.777 -10.977 1 96.38 104 VAL B C 1
ATOM 2174 O O . VAL B 1 104 ? 7.25 -5.543 -12.117 1 96.38 104 VAL B O 1
ATOM 2177 N N . THR B 1 105 ? 7.168 -5.258 -9.875 1 98.06 105 THR B N 1
ATOM 2178 C CA . THR B 1 105 ? 6.129 -4.23 -9.961 1 98.06 105 THR B CA 1
ATOM 2179 C C . THR B 1 105 ? 6.715 -2.908 -10.445 1 98.06 105 THR B C 1
ATOM 2181 O O . THR B 1 105 ? 7.637 -2.367 -9.828 1 98.06 105 THR B O 1
ATOM 2184 N N . ARG B 1 106 ? 6.184 -2.441 -11.492 1 98.69 106 ARG B N 1
ATOM 2185 C CA . ARG B 1 106 ? 6.602 -1.143 -12.016 1 98.69 106 ARG B CA 1
ATOM 2186 C C . ARG B 1 106 ? 5.617 -0.049 -11.609 1 98.69 106 ARG B C 1
ATOM 2188 O O . ARG B 1 106 ? 6.027 1.069 -11.289 1 98.69 106 ARG B O 1
ATOM 2195 N N . ARG B 1 107 ? 4.375 -0.346 -11.727 1 98.94 107 ARG B N 1
ATOM 2196 C CA . ARG B 1 107 ? 3.316 0.592 -11.375 1 98.94 107 ARG B CA 1
ATOM 2197 C C . ARG B 1 107 ? 2.184 -0.114 -10.633 1 98.94 107 ARG B C 1
ATOM 2199 O O . ARG B 1 107 ? 1.821 -1.242 -10.977 1 98.94 107 ARG B O 1
ATOM 2206 N N . LEU B 1 108 ? 1.645 0.492 -9.672 1 98.94 108 LEU B N 1
ATOM 2207 C CA . LEU B 1 108 ? 0.493 0.037 -8.898 1 98.94 108 LEU B CA 1
ATOM 2208 C C . LEU B 1 108 ? -0.523 1.161 -8.727 1 98.94 108 LEU B C 1
ATOM 2210 O O . LEU B 1 108 ? -0.168 2.268 -8.312 1 98.94 108 LEU B O 1
ATOM 2214 N N . GLU B 1 109 ? -1.743 0.9 -9.102 1 98.94 109 GLU B N 1
ATOM 2215 C CA . GLU B 1 109 ? -2.811 1.886 -8.953 1 98.94 109 GLU B CA 1
ATOM 2216 C C . GLU B 1 109 ? -4.016 1.291 -8.234 1 98.94 109 GLU B C 1
ATOM 2218 O O . GLU B 1 109 ? -4.465 0.19 -8.562 1 98.94 109 GLU B O 1
ATOM 2223 N N . LEU B 1 110 ? -4.492 2.025 -7.289 1 98.94 110 LEU B N 1
ATOM 2224 C CA . LEU B 1 110 ? -5.672 1.601 -6.547 1 98.94 110 LEU B CA 1
ATOM 2225 C C . LEU B 1 110 ? -6.762 2.67 -6.594 1 98.94 110 LEU B C 1
ATOM 2227 O O . LEU B 1 110 ? -6.469 3.863 -6.484 1 98.94 110 LEU B O 1
ATOM 2231 N N . ASP B 1 111 ? -7.973 2.23 -6.715 1 98.94 111 ASP B N 1
ATOM 2232 C CA . ASP B 1 111 ? -9.156 3.045 -6.461 1 98.94 111 ASP B CA 1
ATOM 2233 C C . ASP B 1 111 ? -9.883 2.576 -5.203 1 98.94 111 ASP B C 1
ATOM 2235 O O . ASP B 1 111 ? -10.305 1.422 -5.117 1 98.94 111 ASP B O 1
ATOM 2239 N N . TYR B 1 112 ? -9.992 3.461 -4.266 1 98.75 112 TYR B N 1
ATOM 2240 C CA . TYR B 1 112 ? -10.727 3.201 -3.035 1 98.75 112 TYR B CA 1
ATOM 2241 C C . TYR B 1 112 ? -12.172 3.664 -3.158 1 98.75 112 TYR B C 1
ATOM 2243 O O . TYR B 1 112 ? -12.453 4.867 -3.166 1 98.75 112 TYR B O 1
ATOM 2251 N N . LEU B 1 113 ? -13.078 2.68 -3.154 1 98.5 113 LEU B N 1
ATOM 2252 C CA . LEU B 1 113 ? -14.453 2.961 -3.555 1 98.5 113 LEU B CA 1
ATOM 2253 C C . LEU B 1 113 ? -15.359 3.102 -2.332 1 98.5 113 LEU B C 1
ATOM 2255 O O . LEU B 1 113 ? -16.406 3.754 -2.398 1 98.5 113 LEU B O 1
ATOM 2259 N N . ALA B 1 114 ? -15.031 2.482 -1.261 1 97.38 114 ALA B N 1
ATOM 2260 C CA . ALA B 1 114 ? -15.742 2.529 0.012 1 97.38 114 ALA B CA 1
ATOM 2261 C C . ALA B 1 114 ? -14.812 2.217 1.178 1 97.38 114 ALA B C 1
ATOM 2263 O O . ALA B 1 114 ? -13.758 1.61 0.988 1 97.38 114 ALA B O 1
ATOM 2264 N N . PRO B 1 115 ? -15.164 2.676 2.385 1 96.62 115 PRO B N 1
ATOM 2265 C CA . PRO B 1 115 ? -14.328 2.311 3.535 1 96.62 115 PRO B CA 1
ATOM 2266 C C . PRO B 1 115 ? -14.18 0.799 3.697 1 96.62 115 PRO B C 1
ATOM 2268 O O . PRO B 1 115 ? -15.156 0.06 3.582 1 96.62 115 PRO B O 1
ATOM 2271 N N . VAL B 1 116 ? -12.977 0.392 3.908 1 98.06 116 VAL B N 1
ATOM 2272 C CA . VAL B 1 116 ? -12.695 -1.007 4.215 1 98.06 116 VAL B CA 1
ATOM 2273 C C . VAL B 1 116 ? -12.703 -1.214 5.73 1 98.06 116 VAL B C 1
ATOM 2275 O O . VAL B 1 116 ? -11.859 -0.663 6.438 1 98.06 116 VAL B O 1
ATOM 2278 N N . LEU B 1 117 ? -13.586 -2.031 6.211 1 97 117 LEU B N 1
ATOM 2279 C CA . LEU B 1 117 ? -13.82 -2.162 7.645 1 97 117 LEU B CA 1
ATOM 2280 C C . LEU B 1 117 ? -12.906 -3.223 8.25 1 97 117 LEU B C 1
ATOM 2282 O O . LEU B 1 117 ? -12.672 -4.266 7.637 1 97 117 LEU B O 1
ATOM 2286 N N . LEU B 1 118 ? -12.453 -2.941 9.445 1 97.06 118 LEU B N 1
ATOM 2287 C CA . LEU B 1 118 ? -11.758 -3.967 10.219 1 97.06 118 LEU B CA 1
ATOM 2288 C C . LEU B 1 118 ? -12.727 -5.051 10.68 1 97.06 118 LEU B C 1
ATOM 2290 O O . LEU B 1 118 ? -13.891 -4.766 10.961 1 97.06 118 LEU B O 1
ATOM 2294 N N . GLY B 1 119 ? -12.25 -6.246 10.672 1 97.06 119 GLY B N 1
ATOM 2295 C CA . GLY B 1 119 ? -13.023 -7.352 11.211 1 97.06 119 GLY B CA 1
ATOM 2296 C C . GLY B 1 119 ? -14.055 -7.887 10.227 1 97.06 119 GLY B C 1
ATOM 2297 O O . GLY B 1 119 ? -14.883 -8.727 10.586 1 97.06 119 GLY B O 1
ATOM 2298 N N . THR B 1 120 ? -14.086 -7.371 9.055 1 96.5 120 THR B N 1
ATOM 2299 C CA . THR B 1 120 ? -15.023 -7.762 8.008 1 96.5 120 THR B CA 1
ATOM 2300 C C . THR B 1 120 ? -14.328 -8.57 6.918 1 96.5 120 THR B C 1
ATOM 2302 O O . THR B 1 120 ? -13.227 -8.203 6.48 1 96.5 120 THR B O 1
ATOM 2305 N N . PRO B 1 121 ? -14.898 -9.695 6.531 1 97.44 121 PRO B N 1
ATOM 2306 C CA . PRO B 1 121 ? -14.266 -10.484 5.469 1 97.44 121 PRO B CA 1
ATOM 2307 C C . PRO B 1 121 ? -14.445 -9.859 4.086 1 97.44 121 PRO B C 1
ATOM 2309 O O . PRO B 1 121 ? -15.508 -9.312 3.779 1 97.44 121 PRO B O 1
ATOM 2312 N N . TYR B 1 122 ? -13.43 -9.969 3.236 1 98.5 122 TYR B N 1
ATOM 2313 C CA . TYR B 1 122 ? -13.445 -9.523 1.847 1 98.5 122 TYR B CA 1
ATOM 2314 C C . TYR B 1 122 ? -12.898 -10.609 0.923 1 98.5 122 TYR B C 1
ATOM 2316 O O . TYR B 1 122 ? -12.094 -11.438 1.341 1 98.5 122 TYR B O 1
ATOM 2324 N N . VAL B 1 123 ? -13.367 -10.617 -0.27 1 98.62 123 VAL B N 1
ATOM 2325 C CA . VAL B 1 123 ? -12.852 -11.5 -1.31 1 98.62 123 VAL B CA 1
ATOM 2326 C C . VAL B 1 123 ? -12 -10.703 -2.297 1 98.62 123 VAL B C 1
ATOM 2328 O O . VAL B 1 123 ? -12.445 -9.672 -2.812 1 98.62 123 VAL B O 1
ATOM 2331 N N . LEU B 1 124 ? -10.836 -11.141 -2.496 1 98.81 124 LEU B N 1
ATOM 2332 C CA . LEU B 1 124 ? -9.93 -10.531 -3.461 1 98.81 124 LEU B CA 1
ATOM 2333 C C . LEU B 1 124 ? -9.742 -11.43 -4.68 1 98.81 124 LEU B C 1
ATOM 2335 O O . LEU B 1 124 ? -9.578 -12.641 -4.539 1 98.81 124 LEU B O 1
ATOM 2339 N N . ARG B 1 125 ? -9.758 -10.82 -5.844 1 98.81 125 ARG B N 1
ATOM 2340 C CA . ARG B 1 125 ? -9.508 -11.547 -7.086 1 98.81 125 ARG B CA 1
ATOM 2341 C C . ARG B 1 125 ? -8.562 -10.766 -7.992 1 98.81 125 ARG B C 1
ATOM 2343 O O . ARG B 1 125 ? -8.656 -9.539 -8.086 1 98.81 125 ARG B O 1
ATOM 2350 N N . ALA B 1 126 ? -7.715 -11.484 -8.641 1 98.88 126 ALA B N 1
ATOM 2351 C CA . ALA B 1 126 ? -6.797 -10.852 -9.578 1 98.88 126 ALA B CA 1
ATOM 2352 C C . ALA B 1 126 ? -6.637 -11.695 -10.844 1 98.88 126 ALA B C 1
ATOM 2354 O O . ALA B 1 126 ? -6.789 -12.922 -10.805 1 98.88 126 ALA B O 1
ATOM 2355 N N . ALA B 1 127 ? -6.344 -11.031 -11.906 1 98.75 127 ALA B N 1
ATOM 2356 C CA . ALA B 1 127 ? -6.148 -11.695 -13.195 1 98.75 127 ALA B CA 1
ATOM 2357 C C . ALA B 1 127 ? -5.168 -10.922 -14.07 1 98.75 127 ALA B C 1
ATOM 2359 O O . ALA B 1 127 ? -4.941 -9.727 -13.852 1 98.75 127 ALA B O 1
ATOM 2360 N N . VAL B 1 128 ? -4.605 -11.641 -15.016 1 98.5 128 VAL B N 1
ATOM 2361 C CA . VAL B 1 128 ? -3.834 -10.992 -16.078 1 98.5 128 VAL B CA 1
ATOM 2362 C C . VAL B 1 128 ? -4.777 -10.461 -17.156 1 98.5 128 VAL B C 1
ATOM 2364 O O . VAL B 1 128 ? -5.484 -11.234 -17.812 1 98.5 128 VAL B O 1
ATOM 2367 N N . ARG B 1 129 ? -4.781 -9.156 -17.281 1 98.38 129 ARG B N 1
ATOM 2368 C CA . ARG B 1 129 ? -5.652 -8.539 -18.281 1 98.38 129 ARG B CA 1
ATOM 2369 C C . ARG B 1 129 ? -5.066 -8.68 -19.672 1 98.38 129 ARG B C 1
ATOM 2371 O O . ARG B 1 129 ? -5.793 -8.953 -20.641 1 98.38 129 ARG B O 1
ATOM 2378 N N . SER B 1 130 ? -3.777 -8.406 -19.781 1 98.44 130 SER B N 1
ATOM 2379 C CA . SER B 1 130 ? -3.094 -8.516 -21.078 1 98.44 130 SER B CA 1
ATOM 2380 C C . SER B 1 130 ? -1.584 -8.625 -20.891 1 98.44 130 SER B C 1
ATOM 2382 O O . SER B 1 130 ? -1.063 -8.336 -19.812 1 98.44 130 SER B O 1
ATOM 2384 N N . ARG B 1 131 ? -0.956 -9.047 -21.953 1 97.81 131 ARG B N 1
ATOM 2385 C CA . ARG B 1 131 ? 0.5 -9.117 -22.031 1 97.81 131 ARG B CA 1
ATOM 2386 C C . ARG B 1 131 ? 1.015 -8.484 -23.328 1 97.81 131 ARG B C 1
ATOM 2388 O O . ARG B 1 131 ? 0.492 -8.75 -24.406 1 97.81 131 ARG B O 1
ATOM 2395 N N . ASP B 1 132 ? 1.877 -7.629 -23.156 1 98.38 132 ASP B N 1
ATOM 2396 C CA . ASP B 1 132 ? 2.615 -7.027 -24.266 1 98.38 132 ASP B CA 1
ATOM 2397 C C . ASP B 1 132 ? 4.121 -7.18 -24.062 1 98.38 132 ASP B C 1
ATOM 2399 O O . ASP B 1 132 ? 4.758 -6.348 -23.422 1 98.38 132 ASP B O 1
ATOM 2403 N N . GLY B 1 133 ? 4.68 -8.242 -24.75 1 97.62 133 GLY B N 1
ATOM 2404 C CA . GLY B 1 133 ? 6.074 -8.555 -24.484 1 97.62 133 GLY B CA 1
ATOM 2405 C C . GLY B 1 133 ? 6.344 -8.875 -23.031 1 97.62 133 GLY B C 1
ATOM 2406 O O . GLY B 1 133 ?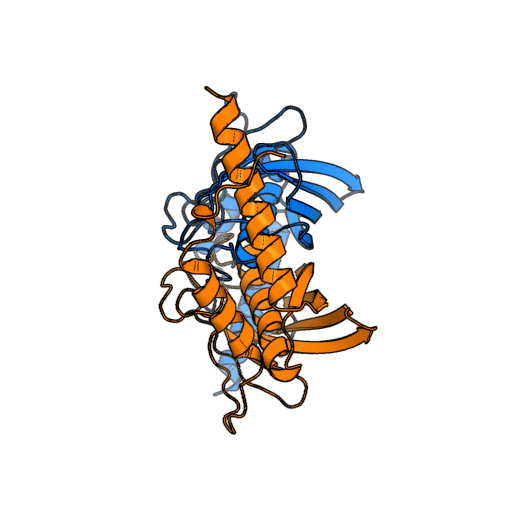 5.746 -9.805 -22.469 1 97.62 133 GLY B O 1
ATOM 2407 N N . ARG B 1 134 ? 7.184 -8.055 -22.438 1 97.88 134 ARG B N 1
ATOM 2408 C CA . ARG B 1 134 ? 7.547 -8.297 -21.047 1 97.88 134 ARG B CA 1
ATOM 2409 C C . ARG B 1 134 ? 6.551 -7.633 -20.094 1 97.88 134 ARG B C 1
ATOM 2411 O O . ARG B 1 134 ? 6.633 -7.812 -18.875 1 97.88 134 ARG B O 1
ATOM 2418 N N . LYS B 1 135 ? 5.672 -6.875 -20.625 1 98.69 135 LYS B N 1
ATOM 2419 C CA . LYS B 1 135 ? 4.75 -6.117 -19.781 1 98.69 135 LYS B CA 1
ATOM 2420 C C . LYS B 1 135 ? 3.48 -6.914 -19.5 1 98.69 135 LYS B C 1
ATOM 2422 O O . LYS B 1 135 ? 2.811 -7.371 -20.422 1 98.69 135 LYS B O 1
ATOM 2427 N N . LEU B 1 136 ? 3.217 -7.102 -18.266 1 98.69 136 LEU B N 1
ATOM 2428 C CA . LEU B 1 136 ? 1.962 -7.703 -17.844 1 98.69 136 LEU B CA 1
ATOM 2429 C C . LEU B 1 136 ? 1.022 -6.648 -17.266 1 98.69 136 LEU B C 1
ATOM 2431 O O . LEU B 1 136 ? 1.37 -5.961 -16.297 1 98.69 136 LEU B O 1
ATOM 2435 N N . ASP B 1 137 ? -0.13 -6.484 -17.859 1 98.88 137 ASP B N 1
ATOM 2436 C CA . ASP B 1 137 ? -1.192 -5.641 -17.312 1 98.88 137 ASP B CA 1
ATOM 2437 C C . ASP B 1 137 ? -2.133 -6.453 -16.422 1 98.88 137 ASP B C 1
ATOM 2439 O O . ASP B 1 137 ? -2.785 -7.391 -16.891 1 98.88 137 ASP B O 1
ATOM 2443 N N . LEU B 1 138 ? -2.207 -6.094 -15.164 1 98.88 138 LEU B N 1
ATOM 2444 C CA . LEU B 1 1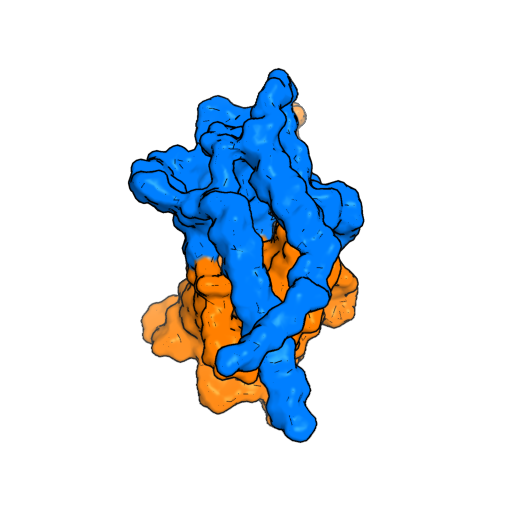38 ? -2.932 -6.887 -14.18 1 98.88 138 LEU B CA 1
ATOM 2445 C C . LEU B 1 138 ? -4.102 -6.098 -13.602 1 98.88 138 LEU B C 1
ATOM 2447 O O . LEU B 1 138 ? -4.035 -4.871 -13.492 1 98.88 138 LEU B O 1
ATOM 2451 N N . THR B 1 139 ? -5.137 -6.816 -13.219 1 98.88 139 THR B N 1
ATOM 2452 C CA . THR B 1 139 ? -6.309 -6.203 -12.609 1 98.88 139 THR B CA 1
ATOM 2453 C C . THR B 1 139 ? -6.75 -6.988 -11.375 1 98.88 139 THR B C 1
ATOM 2455 O O . THR B 1 139 ? -6.555 -8.203 -11.305 1 98.88 139 THR B O 1
ATOM 2458 N N . ALA B 1 140 ? -7.348 -6.297 -10.406 1 98.88 140 ALA B N 1
ATOM 2459 C CA . ALA B 1 140 ? -7.844 -6.953 -9.195 1 98.88 140 ALA B CA 1
ATOM 2460 C C . ALA B 1 140 ? -9.039 -6.203 -8.617 1 98.88 140 ALA B C 1
ATOM 2462 O O . ALA B 1 140 ? -9.219 -5.012 -8.883 1 98.88 140 ALA B O 1
ATOM 2463 N N . THR B 1 141 ? -9.828 -6.91 -7.875 1 98.88 141 THR B N 1
ATOM 2464 C CA . THR B 1 141 ? -10.938 -6.355 -7.105 1 98.88 141 THR B CA 1
ATOM 2465 C C . THR B 1 141 ? -10.898 -6.848 -5.664 1 98.88 141 THR B C 1
ATOM 2467 O O . THR B 1 141 ? -10.336 -7.91 -5.383 1 98.88 141 THR B O 1
ATOM 2470 N N . MET B 1 142 ? -11.391 -6.094 -4.801 1 98.88 142 MET B N 1
ATOM 2471 C CA . MET B 1 142 ? -11.727 -6.453 -3.426 1 98.88 142 MET B CA 1
ATOM 2472 C C . MET B 1 142 ? -13.203 -6.195 -3.143 1 98.88 142 MET B C 1
ATOM 2474 O O . MET B 1 142 ? -13.648 -5.047 -3.166 1 98.88 142 MET B O 1
ATOM 2478 N N . ASP B 1 143 ? -13.898 -7.266 -2.848 1 98.69 143 ASP B N 1
ATOM 2479 C CA . ASP B 1 143 ? -15.352 -7.184 -2.773 1 98.69 143 ASP B CA 1
ATOM 2480 C C . ASP B 1 143 ? -15.852 -7.582 -1.389 1 98.69 143 ASP B C 1
ATOM 2482 O O . ASP B 1 143 ? -15.266 -8.445 -0.734 1 98.69 143 ASP B O 1
ATOM 2486 N N . ASP B 1 144 ? -16.953 -6.918 -1 1 96.81 144 ASP B N 1
ATOM 2487 C CA . ASP B 1 144 ? -17.578 -7.309 0.258 1 96.81 144 ASP B CA 1
ATOM 2488 C C . ASP B 1 144 ? -18.5 -8.523 0.064 1 96.81 144 ASP B C 1
ATOM 2490 O O . ASP B 1 144 ? -18.531 -9.102 -1.021 1 96.81 144 ASP B O 1
ATOM 2494 N N . ALA B 1 145 ? -19.125 -8.969 1.102 1 93.38 145 ALA B N 1
ATOM 2495 C CA . ALA B 1 145 ? -19.906 -10.203 1.101 1 93.38 145 ALA B CA 1
ATOM 2496 C C . ALA B 1 145 ? -21.094 -10.102 0.145 1 93.38 145 ALA B C 1
ATOM 2498 O O . ALA B 1 145 ? -21.641 -11.117 -0.29 1 93.38 145 ALA B O 1
ATOM 2499 N N . GLN B 1 146 ? -21.516 -8.914 -0.145 1 92.75 146 GLN B N 1
ATOM 2500 C CA . GLN B 1 146 ? -22.656 -8.703 -1.029 1 92.75 146 GLN B CA 1
ATOM 2501 C C . GLN B 1 146 ? -22.203 -8.609 -2.486 1 92.75 146 GLN B C 1
ATOM 2503 O O . GLN B 1 146 ? -23.031 -8.445 -3.383 1 92.75 146 GLN B O 1
ATOM 2508 N N . GLY B 1 147 ? -20.969 -8.68 -2.678 1 94.69 147 GLY B N 1
ATOM 2509 C CA . GLY B 1 147 ? -20.469 -8.664 -4.039 1 94.69 147 GLY B CA 1
ATOM 2510 C C . GLY B 1 147 ? -20.156 -7.27 -4.543 1 94.69 147 GLY B C 1
ATOM 2511 O O . GLY B 1 147 ? -19.844 -7.082 -5.723 1 94.69 147 GLY B O 1
ATOM 2512 N N . SER B 1 148 ? -20.234 -6.293 -3.652 1 96.06 148 SER B N 1
ATOM 2513 C CA . SER B 1 148 ? -19.875 -4.93 -4.023 1 96.06 148 SER B CA 1
ATOM 2514 C C . SER B 1 148 ? -18.375 -4.691 -3.859 1 96.06 148 SER B C 1
ATOM 2516 O O . SER B 1 148 ? -17.812 -5.004 -2.814 1 96.06 148 SER B O 1
ATOM 2518 N N . SER B 1 149 ? -17.797 -4.09 -4.918 1 98.44 149 SER B N 1
ATOM 2519 C CA . SER B 1 149 ? -16.375 -3.775 -4.836 1 98.44 149 SER B CA 1
ATOM 2520 C C . SER B 1 149 ? -16.125 -2.592 -3.904 1 98.44 149 SER B C 1
ATOM 2522 O O . SER B 1 149 ? -16.797 -1.561 -4.012 1 98.44 149 SER B O 1
ATOM 2524 N N . VAL B 1 150 ? -15.203 -2.732 -3.018 1 98.62 150 VAL B N 1
ATOM 2525 C CA . VAL B 1 150 ? -14.852 -1.646 -2.111 1 98.62 150 VAL B CA 1
ATOM 2526 C C . VAL B 1 150 ? -13.508 -1.045 -2.523 1 98.62 150 VAL B C 1
ATOM 2528 O O . VAL B 1 150 ? -13.172 0.071 -2.123 1 98.62 150 VAL B O 1
ATOM 2531 N N . ALA B 1 151 ? -12.742 -1.794 -3.309 1 98.88 151 ALA B N 1
ATOM 2532 C CA . ALA B 1 151 ? -11.508 -1.313 -3.916 1 98.88 151 ALA B CA 1
ATOM 2533 C C . ALA B 1 151 ? -11.203 -2.066 -5.207 1 98.88 151 ALA B C 1
ATOM 2535 O O . ALA B 1 151 ? -11.57 -3.234 -5.355 1 98.88 151 ALA B O 1
ATOM 2536 N N . THR B 1 152 ? -10.578 -1.41 -6.156 1 98.94 152 THR B N 1
ATOM 2537 C CA . THR B 1 152 ? -10.023 -2.023 -7.363 1 98.94 152 THR B CA 1
ATOM 2538 C C . THR B 1 152 ? -8.562 -1.63 -7.551 1 98.94 152 THR B C 1
ATOM 2540 O O . THR B 1 152 ? -8.109 -0.636 -6.988 1 98.94 152 THR B O 1
ATOM 2543 N N . ALA B 1 153 ? -7.895 -2.438 -8.281 1 98.94 153 ALA B N 1
ATOM 2544 C CA . ALA B 1 153 ? -6.484 -2.135 -8.516 1 98.94 153 ALA B CA 1
ATOM 2545 C C . ALA B 1 153 ? -6.047 -2.611 -9.898 1 98.94 153 ALA B C 1
ATOM 2547 O O . ALA B 1 153 ? -6.594 -3.578 -10.43 1 98.94 153 ALA B O 1
ATOM 2548 N N . THR B 1 154 ? -5.094 -1.932 -10.438 1 98.94 154 THR B N 1
ATOM 2549 C CA . THR B 1 154 ? -4.336 -2.363 -11.609 1 98.94 154 THR B CA 1
ATOM 2550 C C . THR B 1 154 ? -2.836 -2.256 -11.352 1 98.94 154 THR B C 1
ATOM 2552 O O . THR B 1 154 ? -2.4 -1.478 -10.5 1 98.94 154 THR B O 1
ATOM 2555 N N . ALA B 1 155 ? -2.148 -3.051 -12.031 1 98.94 155 ALA B N 1
ATOM 2556 C CA . ALA B 1 155 ? -0.694 -2.984 -11.914 1 98.94 155 ALA B CA 1
ATOM 2557 C C . ALA B 1 155 ? -0.016 -3.312 -13.242 1 98.94 155 ALA B C 1
ATOM 2559 O O . ALA B 1 155 ? -0.568 -4.047 -14.062 1 98.94 155 ALA B O 1
ATOM 2560 N N . LEU B 1 156 ? 1.077 -2.711 -13.422 1 98.94 156 LEU B N 1
ATOM 2561 C CA . LEU B 1 156 ? 2.008 -3.072 -14.484 1 98.94 156 LEU B CA 1
ATOM 2562 C C . LEU B 1 156 ? 3.219 -3.809 -13.922 1 98.94 156 LEU B C 1
ATOM 2564 O O . LEU B 1 156 ? 3.99 -3.24 -13.148 1 98.94 156 LEU B O 1
ATOM 2568 N N . PHE B 1 157 ? 3.328 -5.012 -14.266 1 98.69 157 PHE B N 1
ATOM 2569 C CA . PHE B 1 157 ? 4.512 -5.789 -13.93 1 98.69 157 PHE B CA 1
ATOM 2570 C C . PHE B 1 157 ? 5.422 -5.941 -15.141 1 98.69 157 PHE B C 1
ATOM 2572 O O . PHE B 1 157 ? 4.941 -6.02 -16.281 1 98.69 157 PHE B O 1
ATOM 2579 N N . VAL B 1 158 ? 6.707 -6.004 -14.938 1 98.38 158 VAL B N 1
ATOM 2580 C CA . VAL B 1 158 ? 7.68 -6.238 -16 1 98.38 158 VAL B CA 1
ATOM 2581 C C . VAL B 1 158 ? 8.438 -7.535 -15.727 1 98.38 158 VAL B C 1
ATOM 2583 O O . VAL B 1 158 ? 9.102 -7.668 -14.688 1 98.38 158 VAL B O 1
ATOM 2586 N N . VAL B 1 159 ? 8.32 -8.43 -16.625 1 96.75 159 VAL B N 1
ATOM 2587 C CA . VAL B 1 159 ? 9.008 -9.711 -16.531 1 96.75 159 VAL B CA 1
ATOM 2588 C C . VAL B 1 159 ? 10.516 -9.5 -16.594 1 96.75 159 VAL B C 1
ATOM 2590 O O . VAL B 1 159 ? 11.008 -8.719 -17.422 1 96.75 159 VAL B O 1
ATOM 2593 N N . VAL B 1 160 ? 11.211 -10.172 -15.695 1 94.81 160 VAL B N 1
ATOM 2594 C CA . VAL B 1 160 ? 12.664 -10.055 -15.648 1 94.81 160 VAL B CA 1
ATOM 2595 C C . VAL B 1 160 ? 13.297 -11.438 -15.508 1 94.81 160 VAL B C 1
ATOM 2597 O O . VAL B 1 160 ? 12.664 -12.359 -14.984 1 94.81 160 VAL B O 1
ATOM 2600 N N . GLU B 1 161 ? 14.492 -11.508 -16.016 1 90.62 161 GLU B N 1
ATOM 2601 C CA . GLU B 1 161 ? 15.297 -12.688 -15.719 1 90.62 161 GLU B CA 1
ATOM 2602 C C . GLU B 1 161 ? 15.883 -12.617 -14.32 1 90.62 161 GLU B C 1
ATOM 2604 O O . GLU B 1 161 ? 16.094 -11.523 -13.781 1 90.62 161 GLU B O 1
ATOM 2609 N N . VAL B 1 162 ? 16.188 -13.766 -13.797 1 88 162 VAL B N 1
ATOM 2610 C CA . VAL B 1 162 ? 16.734 -13.852 -12.438 1 88 162 VAL B CA 1
ATOM 2611 C C . VAL B 1 162 ? 18 -13.023 -12.336 1 88 162 VAL B C 1
ATOM 2613 O O . VAL B 1 162 ? 18.219 -12.312 -11.352 1 88 162 VAL B O 1
ATOM 2616 N N . GLU B 1 163 ? 18.828 -13.141 -13.375 1 88 163 GLU B N 1
ATOM 2617 C CA . GLU B 1 163 ? 20.094 -12.398 -13.383 1 88 163 GLU B CA 1
ATOM 2618 C C . GLU B 1 163 ? 19.844 -10.891 -13.312 1 88 163 GLU B C 1
ATOM 2620 O O . GLU B 1 163 ? 20.547 -10.18 -12.594 1 88 163 GLU B O 1
ATOM 2625 N N . HIS B 1 164 ? 18.906 -10.43 -14.078 1 87.75 164 HIS B N 1
ATOM 2626 C CA . HIS B 1 164 ? 18.578 -9.008 -14.07 1 87.75 164 HIS B CA 1
ATOM 2627 C C . HIS B 1 164 ? 18.031 -8.578 -12.711 1 87.75 164 HIS B C 1
ATOM 2629 O O . HIS B 1 164 ? 18.344 -7.488 -12.234 1 87.75 164 HIS B O 1
ATOM 2635 N N . PHE B 1 165 ? 17.281 -9.414 -12.172 1 87.5 165 PHE B N 1
ATOM 2636 C CA . PHE B 1 165 ? 16.75 -9.133 -10.844 1 87.5 165 PHE B CA 1
ATOM 2637 C C . PHE B 1 165 ? 17.859 -8.984 -9.828 1 87.5 165 PHE B C 1
ATOM 2639 O O . PHE B 1 165 ? 17.891 -8.016 -9.062 1 87.5 165 PHE B O 1
ATOM 2646 N N . MET B 1 166 ? 18.75 -9.844 -9.852 1 85.88 166 MET B N 1
ATOM 2647 C CA . MET B 1 166 ? 19.875 -9.836 -8.922 1 85.88 166 MET B CA 1
ATOM 2648 C C . MET B 1 166 ? 20.781 -8.633 -9.164 1 85.88 166 MET B C 1
ATOM 2650 O O . MET B 1 166 ? 21.281 -8.023 -8.219 1 85.88 166 MET B O 1
ATOM 2654 N N . GLN B 1 167 ? 20.938 -8.289 -10.391 1 87.25 167 GLN B N 1
ATOM 2655 C CA . GLN B 1 167 ? 21.75 -7.129 -10.742 1 87.25 167 GLN B CA 1
ATOM 2656 C C . GLN B 1 167 ? 21.125 -5.844 -10.203 1 87.25 167 GLN B C 1
ATOM 2658 O O . GLN B 1 167 ? 21.828 -4.961 -9.711 1 87.25 167 GLN B O 1
ATOM 2663 N N . SER B 1 168 ? 19.828 -5.727 -10.336 1 88.12 168 SER B N 1
ATOM 2664 C CA . SER B 1 168 ? 19.125 -4.551 -9.836 1 88.12 168 SER B CA 1
ATOM 2665 C C . SER B 1 168 ? 19.281 -4.418 -8.32 1 88.12 168 SER B C 1
ATOM 2667 O O . SER B 1 168 ? 19.484 -3.316 -7.805 1 88.12 168 SER B O 1
ATOM 2669 N N . GLN B 1 169 ? 19.203 -5.484 -7.691 1 87.12 169 GLN B N 1
ATOM 2670 C CA . GLN B 1 169 ? 19.391 -5.48 -6.246 1 87.12 169 GLN B CA 1
ATOM 2671 C C . GLN B 1 169 ? 20.828 -5.086 -5.871 1 87.12 169 GLN B C 1
ATOM 2673 O O . GLN B 1 169 ? 21.031 -4.305 -4.941 1 87.12 169 GLN B O 1
ATOM 2678 N N . ALA B 1 170 ? 21.75 -5.656 -6.598 1 88.38 170 ALA B N 1
ATOM 2679 C CA . ALA B 1 170 ? 23.156 -5.348 -6.352 1 88.38 170 ALA B CA 1
ATOM 2680 C C . ALA B 1 170 ? 23.438 -3.863 -6.574 1 88.38 170 ALA B C 1
ATOM 2682 O O . ALA B 1 170 ? 24.172 -3.238 -5.801 1 88.38 170 ALA B O 1
ATOM 2683 N N . ARG B 1 171 ? 22.875 -3.316 -7.578 1 88.81 171 ARG B N 1
ATOM 2684 C CA . ARG B 1 171 ? 23.047 -1.897 -7.867 1 88.81 171 ARG B CA 1
ATOM 2685 C C . ARG B 1 171 ? 22.469 -1.034 -6.75 1 88.81 171 ARG B C 1
ATOM 2687 O O . ARG B 1 171 ? 23.078 -0.037 -6.352 1 88.81 171 ARG B O 1
ATOM 2694 N N . ALA B 1 172 ? 21.344 -1.441 -6.289 1 90.56 172 ALA B N 1
ATOM 2695 C CA . ALA B 1 172 ? 20.734 -0.716 -5.184 1 90.56 172 ALA B CA 1
ATOM 2696 C C . ALA B 1 172 ? 21.594 -0.776 -3.93 1 90.56 172 ALA B C 1
ATOM 2698 O O . ALA B 1 172 ? 21.734 0.217 -3.211 1 90.56 172 ALA B O 1
ATOM 2699 N N . GLN B 1 173 ? 22.188 -1.897 -3.695 1 88.75 173 GLN B N 1
ATOM 2700 C CA . GLN B 1 173 ? 23.047 -2.07 -2.529 1 88.75 173 GLN B CA 1
ATOM 2701 C C . GLN B 1 173 ? 24.297 -1.207 -2.637 1 88.75 173 GLN B C 1
ATOM 2703 O O . GLN B 1 173 ? 24.734 -0.619 -1.648 1 88.75 173 GLN B O 1
ATOM 2708 N N . LEU B 1 174 ? 24.859 -1.161 -3.812 1 88 174 LEU B N 1
ATOM 2709 C CA . LEU B 1 174 ? 26.047 -0.351 -4.051 1 88 174 LEU B CA 1
ATOM 2710 C C . LEU B 1 174 ? 25.75 1.129 -3.834 1 88 174 LEU B C 1
ATOM 2712 O O . LEU B 1 174 ? 26.547 1.847 -3.234 1 88 174 LEU B O 1
ATOM 2716 N N . ARG B 1 175 ? 24.672 1.557 -4.262 1 87.88 175 ARG B N 1
ATOM 2717 C CA . ARG B 1 175 ? 24.281 2.953 -4.094 1 87.88 175 ARG B CA 1
ATOM 2718 C C . ARG B 1 175 ? 24.078 3.295 -2.621 1 87.88 175 ARG B C 1
ATOM 2720 O O . ARG B 1 175 ? 24.375 4.414 -2.195 1 87.88 175 ARG B O 1
ATOM 2727 N N . ALA B 1 176 ? 23.609 2.379 -1.912 1 87.81 176 ALA B N 1
ATOM 2728 C CA . ALA B 1 176 ? 23.344 2.59 -0.491 1 87.81 176 ALA B CA 1
ATOM 2729 C C . ALA B 1 176 ? 24.641 2.672 0.306 1 87.81 176 ALA B C 1
ATOM 2731 O O . ALA B 1 176 ? 24.703 3.354 1.331 1 87.81 176 ALA B O 1
ATOM 2732 N N . THR B 1 177 ? 25.672 2.002 -0.064 1 81.69 177 THR B N 1
ATOM 2733 C CA . THR B 1 177 ? 26.938 1.951 0.652 1 81.69 177 THR B CA 1
ATOM 2734 C C . THR B 1 177 ? 27.828 3.139 0.274 1 81.69 177 THR B C 1
ATOM 2736 O O . THR B 1 177 ? 28.703 3.541 1.047 1 81.69 177 THR B O 1
ATOM 2739 N N . ASP B 1 178 ? 27.766 3.58 -0.966 1 73.5 178 ASP B N 1
ATOM 2740 C CA . ASP B 1 178 ? 28.578 4.719 -1.395 1 73.5 178 ASP B CA 1
ATOM 2741 C C . ASP B 1 178 ? 28.281 5.953 -0.553 1 73.5 178 ASP B C 1
ATOM 2743 O O . ASP B 1 178 ? 29.141 6.812 -0.368 1 73.5 178 ASP B O 1
ATOM 2747 N N . THR B 1 179 ? 27.141 6.145 -0.03 1 62.5 179 THR B N 1
ATOM 2748 C CA . THR B 1 179 ? 26.781 7.297 0.785 1 62.5 179 THR B CA 1
ATOM 2749 C C . THR B 1 179 ? 27.469 7.234 2.146 1 62.5 179 THR B C 1
ATOM 2751 O O . THR B 1 179 ? 27.734 8.273 2.756 1 62.5 179 THR B O 1
ATOM 2754 N N . ASN B 1 180 ? 27.703 6.062 2.709 1 55.09 180 ASN B N 1
ATOM 2755 C CA . ASN B 1 180 ? 28.375 5.977 4.004 1 55.09 180 ASN B CA 1
ATOM 2756 C C . ASN B 1 180 ? 29.828 6.406 3.906 1 55.09 180 ASN B C 1
ATOM 2758 O O . ASN B 1 180 ? 30.422 6.867 4.891 1 55.09 180 ASN B O 1
ATOM 2762 N N . HIS B 1 181 ? 30.484 6.352 2.789 1 50.25 181 HIS B N 1
ATOM 2763 C CA . HIS B 1 181 ? 31.891 6.73 2.717 1 50.25 181 HIS B CA 1
ATOM 2764 C C . HIS B 1 181 ? 32.031 8.242 2.588 1 50.25 181 HIS B C 1
ATOM 2766 O O . HIS B 1 181 ? 33.125 8.789 2.883 1 50.25 181 HIS B O 1
ATOM 2772 N N . THR B 1 182 ? 31.172 8.969 2.098 1 43.97 182 THR B N 1
ATOM 2773 C CA . THR B 1 182 ? 31.484 10.383 1.966 1 43.97 182 THR B CA 1
ATOM 2774 C C . THR B 1 182 ? 31.297 11.102 3.299 1 43.97 182 THR B C 1
ATOM 2776 O O . THR B 1 182 ? 31.656 12.281 3.43 1 43.97 182 THR B O 1
ATOM 2779 N N . GLU B 1 183 ? 30.562 10.609 4.207 1 42.28 183 GLU B N 1
ATOM 2780 C CA . GLU B 1 183 ? 30.516 11.375 5.449 1 42.28 183 GLU B CA 1
ATOM 2781 C C . GLU B 1 183 ? 31.75 11.133 6.305 1 42.28 183 GLU B C 1
ATOM 2783 O O . GLU B 1 183 ? 31.875 11.664 7.41 1 42.28 183 GLU B O 1
ATOM 2788 N N . GLU B 1 184 ? 32.781 10.266 5.832 1 36 184 GLU B N 1
ATOM 2789 C CA . GLU B 1 184 ? 34.031 10.414 6.535 1 36 184 GLU B CA 1
ATOM 2790 C C . GLU B 1 184 ? 34.906 11.492 5.887 1 36 184 GLU B C 1
ATOM 2792 O O . GLU B 1 184 ? 35 11.57 4.66 1 36 184 GLU B O 1
#

InterPro domains:
  IPR006683 Thioesterase domain [PF03061] (77-148)
  IPR029069 HotDog domain superfamily [SSF54637] (16-158)
  IPR052365 THEM4/THEM5 acyl-CoA thioesterase [PTHR12418] (54-166)

Solvent-accessible surface area (backbone atoms only — not comparable to full-atom values): 19264 Å² total; per-residue (Å²): 128,84,74,73,72,72,72,83,69,50,78,58,52,61,52,45,50,53,54,54,55,55,35,61,64,66,78,64,89,56,50,66,53,79,61,87,32,58,42,10,23,35,28,2,80,71,25,90,50,35,63,46,49,54,42,28,57,46,100,70,38,34,36,33,63,49,61,47,47,78,65,30,20,43,47,89,65,25,42,18,70,21,50,55,44,18,49,53,50,41,49,54,57,55,46,26,50,75,71,46,49,47,61,43,69,39,33,42,36,37,38,46,69,44,74,48,47,44,74,40,65,32,44,35,39,33,32,77,73,47,72,59,89,52,35,35,36,33,39,36,42,32,21,41,87,83,67,48,66,30,30,39,36,39,34,37,31,37,54,47,52,68,69,57,52,52,48,50,49,50,51,45,52,51,58,60,52,56,54,65,57,65,76,102,128,83,74,72,70,73,73,84,68,49,77,58,53,61,52,44,50,52,54,52,53,55,35,59,63,67,79,65,89,56,49,65,54,78,60,88,31,59,43,11,24,35,28,2,79,71,24,90,49,35,62,45,49,55,42,28,57,47,100,71,38,34,37,33,62,48,60,46,47,78,65,29,20,43,47,88,66,26,43,19,69,22,50,55,46,19,50,52,50,42,50,54,55,54,46,26,50,74,72,46,50,47,59,45,70,39,32,43,36,37,38,47,70,45,75,48,48,44,73,40,65,32,42,34,40,34,31,77,72,46,72,58,88,52,36,37,37,32,38,35,42,32,20,41,86,84,67,49,66,31,32,38,36,40,32,36,31,38,54,48,52,68,69,57,52,52,48,49,48,50,52,45,51,51,58,62,53,58,57,65,58,66,78,102

Nearest PDB structures (foldseek):
  4xy6-assembly1_A  TM=9.278E-01  e=6.866E-08  Streptococcus pneumoniae TIGR4
  4zrb-assembly2_G  TM=9.255E-01  e=7.744E-08  Streptococcus pneumoniae TIGR4
  4zrb-assembly1_D  TM=9.273E-01  e=9.852E-08  Streptococcus pneumoniae TIGR4
  4xy5-assembly1_A  TM=9.286E-01  e=1.253E-07  Streptococcus pneumoniae TIGR4
  1psu-assembly1_A  TM=9.162E-01  e=1.595E-07  Escherichia coli

pLDDT: mean 88.23, std 18.09, range [20.75, 98.94]

Organism: Rhodococcus erythropolis (NCBI:txid1833)

Secondary structure (DSSP, 8-state):
-----GGGS-THHHHHHHHHHGGG----SSSBPPPS-TT-TTT-TT-TTS----EEE-SSSEEEEEE--GGGEEETTEE-HHHHHHHHHHHHHHHHHHHTS-EEEEEEEEEE-SPPBTT-EEEEEEEEEEEETTEEEEEEEEE-TTS-EEEEEEEEEEE--HHHHHHHHHHHHHHHHHHHHHT-/-----GGGS-THHHHHHHHHHGGG----SSSEEPPS-TT-TTT-TT-TTS----EEE-SSSEEEEEE--GGGEEETTEE-HHHHHHHHHHHHHHHHHHHTS-EEEEEEEEEE-SPPBTT-EEEEEEEEEEEETTEEEEEEEEE-TTS-EEEEEEEEEEE--HHHHHHHHHHHHHHHHHHHHHT-

Sequence (368 aa):
MKRIPDEVSGSAGPAIENWARSFWSTTSESPDLPPHHPDCLGCGPENPHGHALSVQRDENGVVAHHVFDQRHVGAPGIAHGGAVATVLDDLFGFLLYTVGELAVTRRLELDYLAPVLLGTPYVLRAAVRSRDGRKLDLTATMDDAQGSSVATATALFVVVEVEHFMQSQARAQLRATDTNHTEEMKRIPDEVSGSAGPAIENWARSFWSTTSESPDLPPHHPDCLGCGPENPHGHALSVQRDENGVVAHHVFDQRHVGAPGIAHGGAVATVLDDLFGFLLYTVGELAVTRRLELDYLAPVLLGTPYVLRAAVRSRDGRKLDLTATMDDAQGSSVATATALFVVVEVEHFMQSQARAQLRATDTNHTEE

Foldseek 3Di:
DPPPPPDVVDPVLVVLLVLQQVLQPPPDPFQWDDASDLCQQQQHVVPPLHFNWTWGADPAAIKTKGAAAPSQDDDVFFGNPVNVQSNLVRSVVRSSSVVNFDWDWDDKDKDFAATHGHPFMWMKDKHFPDDDPQKTKMKMFIAHPVGHTRMIMITIIGTDDSVVVVVVVVVVVVVVVVVVVVVD/DPPPPCDVVDPVLVVLLVLQQVLQPPPDPFQWDDASDLCQQQQHVVPPLHFNWTWGADPAAIKTKGAAAPSQDDDVFFGNPVNVQSNLVRSVVRSSSVVNFDWDWDDKDKDFAATHGHPFMWMKDKHFPDDDPQKTKMKMFIAGPVGHTRMIMITIIGTDDSVVVVVVVVVVVVVVVVVVVVVD